Protein 3LW3 (pdb70)

Sequence (258 aa):
EEGLLVCTRLDQNLCAELISFGSGKATVCLTPKEFMLCEDDVVHAGFIVGAASFAALCALNKKNSLISSMKVNLLAPIEIKQEIYFNATITHTSSKKSTIRVEGEFMEIKVFEGDFEILVFGAMEMNMADAPLEEGLLVCTRLDQNLCAELISFGSGKATVCLTPKEFMLCEDDVVHAGFIVGAASFAALCALNKKNSLISSMKVNLLAPIEIKQEIYFNATITHTSSKKSTIRVEGEFMEIKVFEGDFEILVFRPFK

Structure (mmCIF, N/CA/C/O backbone):
data_3LW3
#
_entry.id   3LW3
#
_cell.length_a   70.559
_cell.length_b   70.341
_cell.length_c   53.860
_cell.angle_alpha   90.00
_cell.angle_beta   90.00
_cell.angle_gamma   90.00
#
_symmetry.space_group_name_H-M   'P 21 21 21'
#
loop_
_entity.id
_entity.type
_entity.pdbx_description
1 polymer 'HP0420 homologue'
2 water water
#
loop_
_atom_site.group_PDB
_atom_site.id
_atom_site.type_symbol
_atom_site.label_atom_id
_atom_site.label_alt_id
_atom_site.label_comp_id
_atom_site.label_asym_id
_atom_site.label_entity_id
_atom_site.label_seq_id
_atom_site.pdbx_PDB_ins_code
_atom_site.Cartn_x
_atom_site.Cartn_y
_atom_site.Cartn_z
_atom_site.occupancy
_atom_site.B_iso_or_equiv
_atom_site.auth_seq_id
_atom_site.auth_comp_id
_atom_site.auth_asym_id
_atom_site.auth_atom_id
_atom_site.pdbx_PDB_model_num
ATOM 1 N N . GLU A 1 13 ? -8.603 -6.563 -10.424 1.00 43.05 9 GLU A N 1
ATOM 2 C CA . GLU A 1 13 ? -8.810 -7.996 -10.622 1.00 41.90 9 GLU A CA 1
ATOM 3 C C . GLU A 1 13 ? -8.463 -8.507 -12.014 1.00 39.81 9 GLU A C 1
ATOM 4 O O . GLU A 1 13 ? -8.844 -9.624 -12.357 1.00 39.51 9 GLU A O 1
ATOM 10 N N . GLU A 1 14 ? -7.761 -7.721 -12.824 1.00 40.08 10 GLU A N 1
ATOM 11 C CA . GLU A 1 14 ? -7.145 -8.319 -13.996 1.00 40.91 10 GLU A CA 1
ATOM 12 C C . GLU A 1 14 ? -5.778 -8.878 -13.560 1.00 38.72 10 GLU A C 1
ATOM 13 O O . GLU A 1 14 ? -5.052 -8.247 -12.778 1.00 38.48 10 GLU A O 1
ATOM 19 N N . GLY A 1 15 ? -5.445 -10.070 -14.046 1.00 37.41 11 GLY A N 1
ATOM 20 C CA . GLY A 1 15 ? -4.246 -10.756 -13.617 1.00 34.52 11 GLY A CA 1
ATOM 21 C C . GLY A 1 15 ? -4.482 -11.509 -12.315 1.00 31.09 11 GLY A C 1
ATOM 22 O O . GLY A 1 15 ? -3.606 -12.234 -11.854 1.00 29.06 11 GLY A O 1
ATOM 23 N N . LEU A 1 16 ? -5.651 -11.337 -11.709 1.00 30.77 12 LEU A N 1
ATOM 24 C CA . LEU A 1 16 ? -5.959 -12.094 -10.488 1.00 28.29 12 LEU A CA 1
ATOM 25 C C . LEU A 1 16 ? -6.410 -13.514 -10.857 1.00 27.28 12 LEU A C 1
ATOM 26 O O . LEU A 1 16 ? -7.442 -13.689 -11.526 1.00 30.79 12 LEU A O 1
ATOM 31 N N . LEU A 1 17 ? -5.671 -14.533 -10.420 1.00 24.96 13 LEU A N 1
ATOM 32 C CA . LEU A 1 17 ? -5.899 -15.914 -10.845 1.00 25.86 13 LEU A CA 1
ATOM 33 C C . LEU A 1 17 ? -6.694 -16.790 -9.859 1.00 27.10 13 LEU A C 1
ATOM 34 O O . LEU A 1 17 ? -6.940 -17.972 -10.150 1.00 28.81 13 LEU A O 1
ATOM 39 N N . VAL A 1 18 ? -7.063 -16.222 -8.710 1.00 24.66 14 VAL A N 1
ATOM 40 C CA . VAL A 1 18 ? -7.637 -17.011 -7.614 1.00 25.14 14 VAL A CA 1
ATOM 41 C C . VAL A 1 18 ? -9.001 -16.536 -7.195 1.00 23.98 14 VAL A C 1
ATOM 42 O O . VAL A 1 18 ? -9.329 -15.351 -7.340 1.00 26.25 14 VAL A O 1
ATOM 46 N N . CYS A 1 19 ? -9.789 -17.476 -6.662 1.00 24.78 15 CYS A N 1
ATOM 47 C CA . CYS A 1 19 ? -11.143 -17.200 -6.180 1.00 24.24 15 CYS A CA 1
ATOM 48 C C . CYS A 1 19 ? -12.032 -16.451 -7.185 1.00 25.37 15 CYS A C 1
ATOM 49 O O . CYS A 1 19 ? -12.655 -15.446 -6.826 1.00 26.35 15 CYS A O 1
ATOM 52 N N . THR A 1 20 ? -12.142 -16.991 -8.393 1.00 25.96 16 THR A N 1
ATOM 53 C CA . THR A 1 20 ? -12.960 -16.376 -9.441 1.00 27.12 16 THR A CA 1
ATOM 54 C C . THR A 1 20 ? -14.430 -16.244 -9.029 1.00 28.69 16 THR A C 1
ATOM 55 O O . THR A 1 20 ? -15.146 -15.370 -9.548 1.00 31.87 16 THR A O 1
ATOM 59 N N . ARG A 1 21 ? -14.907 -17.112 -8.134 1.00 25.33 17 ARG A N 1
ATOM 60 C CA . ARG A 1 21 ? -16.333 -17.120 -7.791 1.00 26.20 17 ARG A CA 1
ATOM 61 C C . ARG A 1 21 ? -16.645 -16.370 -6.503 1.00 26.69 17 ARG A C 1
ATOM 62 O O . ARG A 1 21 ? -17.794 -16.317 -6.078 1.00 27.30 17 ARG A O 1
ATOM 70 N N . LEU A 1 22 ? -15.645 -15.750 -5.892 1.00 24.43 18 LEU A N 1
ATOM 71 C CA . LEU A 1 22 ? -15.847 -15.204 -4.547 1.00 24.58 18 LEU A CA 1
ATOM 72 C C . LEU A 1 22 ? -16.594 -13.864 -4.519 1.00 27.27 18 LEU A C 1
ATOM 73 O O . LEU A 1 22 ? -16.248 -12.951 -5.250 1.00 30.78 18 LEU A O 1
ATOM 78 N N . ASP A 1 23 ? -17.602 -13.743 -3.669 1.00 28.13 19 ASP A N 1
ATOM 79 C CA . ASP A 1 23 ? -18.315 -12.482 -3.528 1.00 29.12 19 ASP A CA 1
ATOM 80 C C . ASP A 1 23 ? -17.576 -11.548 -2.597 1.00 28.72 19 ASP A C 1
ATOM 81 O O . ASP A 1 23 ? -17.573 -11.763 -1.395 1.00 28.84 19 ASP A O 1
ATOM 86 N N . GLN A 1 24 ? -16.952 -10.509 -3.135 1.00 28.95 20 GLN A N 1
ATOM 87 C CA . GLN A 1 24 ? -16.158 -9.641 -2.275 1.00 30.43 20 GLN A CA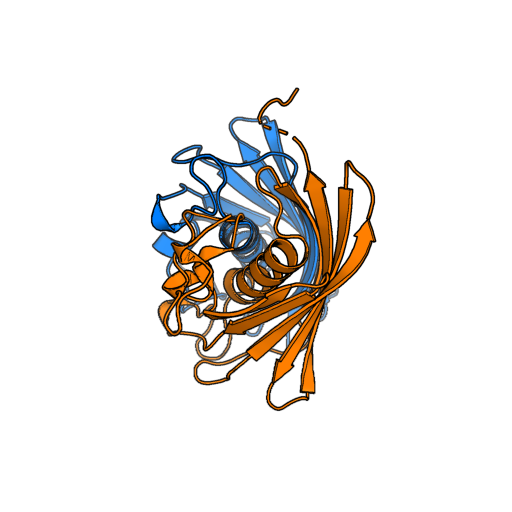 1
ATOM 88 C C . GLN A 1 24 ? -17.005 -8.912 -1.249 1.00 29.94 20 GLN A C 1
ATOM 89 O O . GLN A 1 24 ? -16.480 -8.580 -0.179 1.00 28.30 20 GLN A O 1
ATOM 95 N N . ASN A 1 25 ? -18.292 -8.650 -1.534 1.00 30.64 21 ASN A N 1
ATOM 96 C CA . ASN A 1 25 ? -19.100 -7.979 -0.498 1.00 30.65 21 ASN A CA 1
ATOM 97 C C . ASN A 1 25 ? -19.269 -8.845 0.737 1.00 30.23 21 ASN A C 1
ATOM 98 O O . ASN A 1 25 ? -19.426 -8.328 1.854 1.00 31.46 21 ASN A O 1
ATOM 103 N N . LEU A 1 26 ? -19.262 -10.159 0.540 1.00 29.29 22 LEU A N 1
ATOM 104 C CA . LEU A 1 26 ? -19.381 -11.065 1.675 1.00 29.28 22 LEU A CA 1
ATOM 105 C C . LEU A 1 26 ? -18.051 -11.359 2.351 1.00 27.60 22 LEU A C 1
ATOM 106 O O . LEU A 1 26 ? -18.032 -12.053 3.361 1.00 26.88 22 LEU A O 1
ATOM 111 N N . CYS A 1 27 ? -16.941 -10.821 1.823 1.00 27.00 23 CYS A N 1
ATOM 112 C CA . CYS A 1 27 ? -15.600 -11.198 2.293 1.00 25.10 23 CYS A CA 1
ATOM 113 C C . CYS A 1 27 ? -14.781 -9.950 2.585 1.00 24.79 23 CYS A C 1
ATOM 114 O O . CYS A 1 27 ? -14.695 -9.536 3.703 1.00 25.12 23 CYS A O 1
ATOM 117 N N . ALA A 1 28 ? -14.200 -9.333 1.568 1.00 24.65 24 ALA A N 1
ATOM 118 C CA . ALA A 1 28 ? -13.314 -8.190 1.774 1.00 25.61 24 ALA A CA 1
ATOM 119 C C . ALA A 1 28 ? -12.966 -7.630 0.413 1.00 25.27 24 ALA A C 1
ATOM 120 O O . ALA A 1 28 ? -12.935 -8.356 -0.598 1.00 25.71 24 ALA A O 1
ATOM 122 N N . GLU A 1 29 ? -12.702 -6.331 0.372 1.00 25.14 25 GLU A N 1
ATOM 123 C CA . GLU A 1 29 ? -12.333 -5.711 -0.898 1.00 25.11 25 GLU A CA 1
ATOM 124 C C . GLU A 1 29 ? -10.850 -5.903 -1.208 1.00 25.01 25 GLU A C 1
ATOM 125 O O . GLU A 1 29 ? -10.002 -5.569 -0.389 1.00 25.21 25 GLU A O 1
ATOM 131 N N . LEU A 1 30 ? -10.545 -6.483 -2.349 1.00 24.52 26 LEU A N 1
ATOM 132 C CA . LEU A 1 30 ? -9.147 -6.546 -2.800 1.00 24.10 26 LEU A CA 1
ATOM 133 C C . LEU A 1 30 ? -8.575 -5.160 -3.086 1.00 26.83 26 LEU A C 1
ATOM 134 O O . LEU A 1 30 ? -9.047 -4.463 -4.006 1.00 29.58 26 LEU A O 1
ATOM 139 N N . ILE A 1 31 ? -7.544 -4.766 -2.336 1.00 24.27 27 ILE A N 1
ATOM 140 C CA . ILE A 1 31 ? -6.952 -3.432 -2.447 1.00 25.86 27 ILE A CA 1
ATOM 141 C C . ILE A 1 31 ? -5.770 -3.419 -3.414 1.00 26.65 27 ILE A C 1
ATOM 142 O O . ILE A 1 31 ? -5.688 -2.547 -4.290 1.00 26.92 27 ILE A O 1
ATOM 147 N N . SER A 1 32 ? -4.867 -4.397 -3.262 1.00 24.82 28 SER A N 1
ATOM 148 C CA . SER A 1 32 ? -3.715 -4.563 -4.131 1.00 23.38 28 SER A CA 1
ATOM 149 C C . SER A 1 32 ? -3.178 -5.988 -4.045 1.00 24.23 28 SER A C 1
ATOM 150 O O . SER A 1 32 ? -3.440 -6.739 -3.072 1.00 22.14 28 SER A O 1
ATOM 153 N N . PHE A 1 33 ? -2.445 -6.364 -5.081 1.00 22.58 29 PHE A N 1
ATOM 154 C CA . PHE A 1 33 ? -1.741 -7.634 -5.071 1.00 22.96 29 PHE A CA 1
ATOM 155 C C . PHE A 1 33 ? -0.607 -7.644 -6.070 1.00 24.89 29 PHE A C 1
ATOM 156 O O . PHE A 1 33 ? -0.582 -6.854 -7.029 1.00 25.12 29 PHE A O 1
ATOM 164 N N . GLY A 1 34 ? 0.293 -8.593 -5.867 1.00 22.61 30 GLY A N 1
ATOM 165 C CA . GLY A 1 34 ? 1.422 -8.754 -6.743 1.00 24.63 30 GLY A CA 1
ATOM 166 C C . GLY A 1 34 ? 2.732 -8.856 -5.984 1.00 23.40 30 GLY A C 1
ATOM 167 O O . GLY A 1 34 ? 2.838 -8.392 -4.842 1.00 23.63 30 GLY A O 1
ATOM 168 N N . SER A 1 35 ? 3.740 -9.422 -6.663 1.00 22.23 31 SER A N 1
ATOM 169 C CA . SER A 1 35 ? 5.065 -9.557 -6.069 1.00 22.82 31 SER A CA 1
ATOM 170 C C . SER A 1 35 ? 5.032 -10.361 -4.748 1.00 21.14 31 SER A C 1
ATOM 171 O O . SER A 1 35 ? 5.771 -10.055 -3.812 1.00 22.47 31 SER A O 1
ATOM 174 N N . GLY A 1 36 ? 4.170 -11.372 -4.689 1.00 22.02 32 GLY A N 1
ATOM 175 C CA . GLY A 1 36 ? 4.055 -12.231 -3.513 1.00 20.39 32 GLY A CA 1
ATOM 176 C C . GLY A 1 36 ? 3.462 -11.549 -2.289 1.00 19.47 32 GLY A C 1
ATOM 177 O O . GLY A 1 36 ? 3.753 -11.935 -1.149 1.00 19.27 32 GLY A O 1
ATOM 178 N N . LYS A 1 37 ? 2.610 -10.546 -2.508 1.00 19.79 33 LYS A N 1
ATOM 179 C CA . LYS A 1 37 ? 1.947 -9.808 -1.419 1.00 19.91 33 LYS A CA 1
ATOM 180 C C . LYS A 1 37 ? 0.554 -9.395 -1.868 1.00 20.15 33 LYS A C 1
ATOM 181 O O . LYS A 1 37 ? 0.291 -9.278 -3.064 1.00 19.60 33 LYS A O 1
ATOM 187 N N . ALA A 1 38 ? -0.305 -9.123 -0.897 1.00 19.02 34 ALA A N 1
ATOM 188 C CA . ALA A 1 38 ? -1.645 -8.623 -1.188 1.00 19.14 34 ALA A CA 1
ATOM 189 C C . ALA A 1 38 ? -2.212 -7.943 0.042 1.00 21.41 34 ALA A C 1
ATOM 190 O O . ALA A 1 38 ? -1.840 -8.269 1.169 1.00 19.83 34 ALA A O 1
ATOM 192 N N . THR A 1 39 ? -3.085 -6.968 -0.186 1.00 21.49 35 THR A N 1
ATOM 193 C CA . THR A 1 39 ? -3.8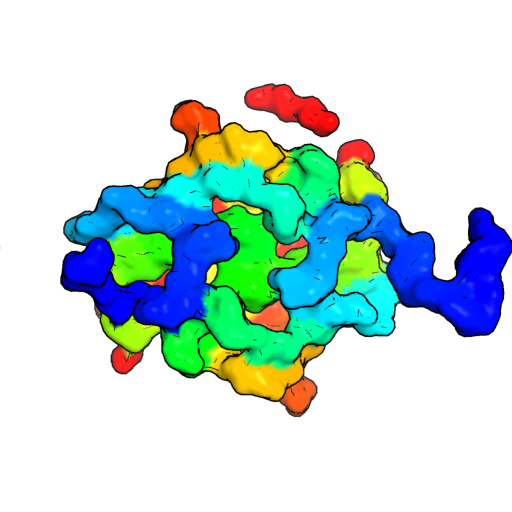41 -6.330 0.863 1.00 20.56 35 THR A CA 1
ATOM 194 C C . THR A 1 39 ? -5.330 -6.399 0.512 1.00 22.25 35 THR A C 1
ATOM 195 O O . THR A 1 39 ? -5.734 -6.177 -0.662 1.00 21.42 35 THR A O 1
ATOM 199 N N . VAL A 1 40 ? -6.137 -6.758 1.506 1.00 20.21 36 VAL A N 1
ATOM 200 C CA . VAL A 1 40 ? -7.595 -6.622 1.360 1.00 21.37 36 VAL A CA 1
ATOM 201 C C . VAL A 1 40 ? -8.143 -5.860 2.533 1.00 21.50 36 VAL A C 1
ATOM 202 O O . VAL A 1 40 ? -7.486 -5.750 3.572 1.00 20.96 36 VAL A O 1
ATOM 206 N N . CYS A 1 41 ? -9.360 -5.337 2.401 1.00 22.23 37 CYS A N 1
ATOM 207 C CA . CYS A 1 41 ? -9.949 -4.546 3.466 1.00 23.13 37 CYS A CA 1
ATOM 208 C C . CYS A 1 41 ? -11.353 -5.075 3.831 1.00 23.88 37 CYS A C 1
ATOM 209 O O . CYS A 1 41 ? -12.255 -5.146 2.990 1.00 24.33 37 CYS A O 1
ATOM 212 N N . LEU A 1 42 ? -11.498 -5.486 5.078 1.00 23.78 38 LEU A N 1
ATOM 213 C CA . LEU A 1 42 ? -12.754 -5.959 5.594 1.00 23.21 38 LEU A CA 1
ATOM 214 C C . LEU A 1 42 ? -13.534 -4.824 6.225 1.00 24.34 38 LEU A C 1
ATOM 215 O O . LEU A 1 42 ? -13.055 -4.197 7.169 1.00 25.00 38 LEU A O 1
ATOM 220 N N . THR A 1 43 ? -14.748 -4.601 5.709 1.00 25.78 39 THR A N 1
ATOM 221 C CA . THR A 1 43 ? -15.703 -3.650 6.274 1.00 27.56 39 THR A CA 1
ATOM 222 C C . THR A 1 43 ? -16.840 -4.450 6.901 1.00 26.23 39 THR A C 1
ATOM 223 O O . THR A 1 43 ? -17.724 -4.899 6.195 1.00 27.89 39 THR A O 1
ATOM 227 N N . PRO A 1 44 ? -16.766 -4.713 8.200 1.00 26.77 40 PRO A N 1
ATOM 228 C CA . PRO A 1 44 ? -17.745 -5.624 8.806 1.00 27.27 40 PRO A CA 1
ATOM 229 C C . PRO A 1 44 ? -19.171 -5.133 8.604 1.00 30.40 40 PRO A C 1
ATOM 230 O O . PRO A 1 44 ? -19.425 -3.939 8.828 1.00 29.88 40 PRO A O 1
ATOM 234 N N . LYS A 1 45 ? -20.056 -6.027 8.152 1.00 28.20 41 LYS A N 1
ATOM 235 C CA . LYS A 1 45 ? -21.495 -5.741 8.102 1.00 28.14 41 LYS A CA 1
ATOM 236 C C . LYS A 1 45 ? -22.258 -6.507 9.185 1.00 28.81 41 LYS A C 1
ATOM 237 O O . LYS A 1 45 ? -21.760 -7.475 9.769 1.00 24.87 41 LYS A O 1
ATOM 243 N N . GLU A 1 46 ? -23.494 -6.094 9.446 1.00 29.58 42 GLU A N 1
ATOM 244 C CA . GLU A 1 46 ? -24.270 -6.740 10.500 1.00 28.96 42 GLU A CA 1
ATOM 245 C C . GLU A 1 46 ? -24.469 -8.237 10.284 1.00 25.56 42 GLU A C 1
ATOM 246 O O . GLU A 1 46 ? -24.455 -8.996 11.261 1.00 25.01 42 GLU A O 1
ATOM 252 N N . PHE A 1 47 ? -24.632 -8.667 9.031 1.00 24.61 43 PHE A N 1
ATOM 253 C CA . PHE A 1 47 ? -24.779 -10.090 8.740 1.00 23.68 43 PHE A CA 1
ATOM 254 C C . PHE A 1 47 ? -23.560 -10.920 9.148 1.00 23.91 43 PHE A C 1
ATOM 255 O O . PHE A 1 47 ? -23.655 -12.150 9.235 1.00 22.25 43 PHE A O 1
ATOM 263 N N . MET A 1 48 ? -22.430 -10.257 9.407 1.00 22.11 44 MET A N 1
ATOM 264 C CA . MET A 1 48 ? -21.199 -10.972 9.770 1.00 22.53 44 MET A CA 1
ATOM 265 C C . MET A 1 48 ? -21.078 -11.197 11.259 1.00 21.99 44 MET A C 1
ATOM 266 O O . MET A 1 48 ? -20.125 -11.825 11.717 1.00 22.18 44 MET A O 1
ATOM 271 N N . LEU A 1 49 ? -22.005 -10.666 12.053 1.00 23.70 45 LEU A N 1
ATOM 272 C CA . LEU A 1 49 ? -21.840 -10.714 13.504 1.00 21.32 45 LEU A CA 1
ATOM 273 C C . LEU A 1 49 ? -22.180 -12.069 14.102 1.00 22.67 45 LEU A C 1
ATOM 274 O O . LEU A 1 49 ? -23.159 -12.726 13.690 1.00 24.94 45 LEU A O 1
ATOM 279 N N . CYS A 1 50 ? -21.366 -12.460 15.081 1.00 21.54 46 CYS A N 1
ATOM 280 C CA . CYS A 1 50 ? -21.656 -13.528 16.021 1.00 24.03 46 CYS A CA 1
ATOM 281 C C . CYS A 1 50 ? -22.441 -12.933 17.183 1.00 25.82 46 CYS A C 1
ATOM 282 O O . CYS A 1 50 ? -23.502 -13.445 17.553 1.00 24.73 46 CYS A O 1
ATOM 285 N N . GLU A 1 51 ? -21.905 -11.869 17.774 1.00 26.45 47 GLU A N 1
ATOM 286 C CA . GLU A 1 51 ? -22.631 -11.093 18.781 1.00 29.50 47 GLU A CA 1
ATOM 287 C C . GLU A 1 51 ? -22.547 -9.613 18.428 1.00 30.19 47 GLU A C 1
ATOM 288 O O . GLU A 1 51 ? -21.917 -9.226 17.444 1.00 29.71 47 GLU A O 1
ATOM 294 N N . ASP A 1 52 ? -23.224 -8.776 19.198 1.00 33.85 48 ASP A N 1
ATOM 295 C CA . ASP A 1 52 ? -23.415 -7.386 18.798 1.00 34.04 48 ASP A CA 1
ATOM 296 C C . ASP A 1 52 ? -22.082 -6.660 18.608 1.00 32.68 48 ASP A C 1
ATOM 297 O O . ASP A 1 52 ? -21.944 -5.794 17.755 1.00 33.73 48 ASP A O 1
ATOM 302 N N . ASP A 1 53 ? -21.083 -7.067 19.362 1.00 30.86 49 ASP A N 1
ATOM 303 C CA . ASP A 1 53 ? -19.805 -6.396 19.321 1.00 31.72 49 ASP A CA 1
ATOM 304 C C . ASP A 1 53 ? -18.667 -7.372 18.934 1.00 30.41 49 ASP A C 1
ATOM 305 O O . ASP A 1 53 ? -17.495 -7.122 19.239 1.00 28.21 49 ASP A O 1
ATOM 310 N N . VAL A 1 54 ? -19.013 -8.469 18.248 1.00 27.57 50 VAL A N 1
ATOM 311 C CA . VAL A 1 54 ? -18.034 -9.494 17.837 1.00 25.19 50 VAL A CA 1
ATOM 312 C C . VAL A 1 54 ? -18.371 -10.070 16.457 1.00 25.28 50 VAL A C 1
ATOM 313 O O . VAL A 1 54 ? -19.372 -10.788 16.282 1.00 23.84 50 VAL A O 1
ATOM 317 N N . VAL A 1 55 ? -17.543 -9.754 15.479 1.00 22.25 51 VAL A N 1
ATOM 318 C CA . VAL A 1 55 ? -17.682 -10.300 14.148 1.00 20.92 51 VAL A CA 1
ATOM 319 C C . VAL A 1 55 ? -17.318 -11.804 14.238 1.00 19.85 51 VAL A C 1
ATOM 320 O O . VAL A 1 55 ? -16.349 -12.187 14.915 1.00 20.13 51 VAL A O 1
ATOM 324 N N . HIS A 1 56 ? -18.083 -12.637 13.549 1.00 18.76 52 HIS A N 1
ATOM 325 C CA . HIS A 1 56 ? -17.847 -14.063 13.598 1.00 19.94 52 HIS A CA 1
ATOM 326 C C . HIS A 1 56 ? -16.483 -14.385 13.043 1.00 16.81 52 HIS A C 1
ATOM 327 O O . HIS A 1 56 ? -16.081 -13.832 12.006 1.00 18.36 52 HIS A O 1
ATOM 334 N N . ALA A 1 57 ? -15.789 -15.318 13.687 1.00 17.27 53 ALA A N 1
ATOM 335 C CA . ALA A 1 57 ? -14.456 -15.744 13.249 1.00 18.17 53 ALA A CA 1
ATOM 336 C C . ALA A 1 57 ? -14.378 -16.187 11.775 1.00 17.55 53 ALA A C 1
ATOM 337 O O . ALA A 1 57 ? -13.338 -16.004 11.111 1.00 19.14 53 ALA A O 1
ATOM 339 N N . GLY A 1 58 ? -15.452 -16.771 11.247 1.00 17.41 54 GLY A N 1
ATOM 340 C CA . GLY A 1 58 ? -15.466 -17.199 9.849 1.00 17.82 54 GLY A CA 1
ATOM 341 C C . GLY A 1 58 ? -15.207 -16.045 8.878 1.00 18.29 54 GLY A C 1
ATOM 342 O O . GLY A 1 58 ? -14.491 -16.220 7.878 1.00 18.59 54 GLY A O 1
ATOM 343 N N . PHE A 1 59 ? -15.742 -14.848 9.167 1.00 17.38 55 PHE A N 1
ATOM 344 C CA . PHE A 1 59 ? -15.521 -13.698 8.279 1.00 18.89 55 PHE A CA 1
ATOM 345 C C . PHE A 1 59 ? -14.118 -13.084 8.410 1.00 17.05 55 PHE A C 1
ATOM 346 O O . PHE A 1 59 ? -13.538 -12.596 7.440 1.00 20.90 55 PHE A O 1
ATOM 354 N N . ILE A 1 60 ? -13.561 -13.162 9.601 1.00 17.61 56 ILE A N 1
ATOM 355 C CA . ILE A 1 60 ? -12.199 -12.664 9.842 1.00 19.03 56 ILE A CA 1
ATOM 356 C C . ILE A 1 60 ? -11.198 -13.591 9.133 1.00 17.84 56 ILE A C 1
ATOM 357 O O . ILE A 1 60 ? -10.343 -13.156 8.360 1.00 18.03 56 ILE A O 1
ATOM 362 N N . VAL A 1 61 ? -11.298 -14.897 9.419 1.00 17.33 57 VAL A N 1
ATOM 363 C CA . VAL A 1 61 ? -10.518 -15.899 8.699 1.00 17.82 57 VAL A CA 1
ATOM 364 C C . VAL A 1 61 ? -10.760 -15.859 7.180 1.00 17.20 57 VAL A C 1
ATOM 365 O O . VAL A 1 61 ? -9.813 -16.012 6.426 1.00 17.54 57 VAL A O 1
ATOM 369 N N . GLY A 1 62 ? -12.008 -15.670 6.745 1.00 17.16 58 GLY A N 1
ATOM 370 C CA . GLY A 1 62 ? -12.354 -15.588 5.330 1.00 16.55 58 GLY A CA 1
ATOM 371 C C . GLY A 1 62 ? -11.583 -14.442 4.663 1.00 17.37 58 GLY A C 1
ATOM 372 O O . GLY A 1 62 ? -10.986 -14.630 3.601 1.00 16.45 58 GLY A O 1
ATOM 373 N N . ALA A 1 63 ? -11.552 -13.268 5.319 1.00 17.45 59 ALA A N 1
ATOM 374 C CA . ALA A 1 63 ? -10.856 -12.099 4.769 1.00 17.03 59 ALA A CA 1
ATOM 375 C C . ALA A 1 63 ? -9.372 -12.394 4.668 1.00 16.76 59 ALA A C 1
ATOM 376 O O . ALA A 1 63 ? -8.752 -12.160 3.614 1.00 17.37 59 ALA A O 1
ATOM 378 N N . ALA A 1 64 ? -8.776 -12.910 5.751 1.00 17.31 60 ALA A N 1
ATOM 379 C CA . ALA A 1 64 ? -7.339 -13.262 5.748 1.00 18.20 60 ALA A CA 1
ATOM 380 C C . ALA A 1 64 ? -6.992 -14.305 4.675 1.00 17.41 60 ALA A C 1
ATOM 381 O O . ALA A 1 64 ? -5.959 -14.241 3.987 1.00 17.04 60 ALA A O 1
ATOM 383 N N . SER A 1 65 ? -7.866 -15.298 4.544 1.00 17.10 61 SER A N 1
ATOM 384 C CA . SER A 1 65 ? -7.726 -16.368 3.565 1.00 17.58 61 SER A CA 1
ATOM 385 C C . SER A 1 65 ? -7.659 -15.816 2.149 1.00 17.15 61 SER A C 1
ATOM 386 O O . SER A 1 65 ? -6.812 -16.243 1.334 1.00 18.05 61 SER A O 1
ATOM 389 N N . PHE A 1 66 ? -8.576 -14.892 1.846 1.00 16.40 62 PHE A N 1
ATOM 390 C CA . PHE A 1 66 ? -8.603 -14.238 0.545 1.00 16.84 62 PHE A CA 1
ATOM 391 C C . PHE A 1 66 ? -7.291 -13.477 0.320 1.00 17.18 62 PHE A C 1
ATOM 392 O O . PHE A 1 66 ? -6.665 -13.637 -0.728 1.00 17.58 62 PHE A O 1
ATOM 400 N N . ALA A 1 67 ? -6.882 -12.675 1.302 1.00 18.24 63 ALA A N 1
ATOM 401 C CA . ALA A 1 67 ? -5.552 -12.011 1.245 1.00 19.29 63 ALA A CA 1
ATOM 402 C C . ALA A 1 67 ? -4.397 -12.993 0.931 1.00 18.02 63 ALA A C 1
ATOM 403 O O . ALA A 1 67 ? -3.560 -12.747 0.022 1.00 18.28 63 ALA A O 1
ATOM 405 N N . ALA A 1 68 ? -4.346 -14.124 1.647 1.00 16.45 64 ALA A N 1
ATOM 406 C CA . ALA A 1 68 ? -3.290 -15.103 1.488 1.00 18.02 64 ALA A CA 1
ATOM 407 C C . ALA A 1 68 ? -3.262 -15.655 0.068 1.00 18.51 64 ALA A C 1
ATOM 408 O O . ALA A 1 68 ? -2.225 -15.675 -0.547 1.00 17.73 64 ALA A O 1
ATOM 410 N N . LEU A 1 69 ? -4.425 -16.058 -0.458 1.00 17.19 65 LEU A N 1
ATOM 411 C CA . LEU A 1 69 ? -4.540 -16.587 -1.824 1.00 17.08 65 LEU A CA 1
ATOM 412 C C . LEU A 1 69 ? -4.110 -15.568 -2.879 1.00 17.37 65 LEU A C 1
ATOM 413 O O . LEU A 1 69 ? -3.440 -15.911 -3.832 1.00 18.63 65 LEU A O 1
ATOM 418 N N . CYS A 1 70 ? -4.444 -14.307 -2.669 1.00 18.48 66 CYS A N 1
ATOM 419 C CA . CYS A 1 70 ? -4.084 -13.261 -3.635 1.00 19.09 66 CYS A CA 1
ATOM 420 C C . CYS A 1 70 ? -2.568 -12.967 -3.582 1.00 19.62 66 CYS A C 1
ATOM 421 O O . CYS A 1 70 ? -1.949 -12.648 -4.602 1.00 20.04 66 CYS A O 1
ATOM 424 N N . ALA A 1 71 ? -1.969 -13.118 -2.402 1.00 17.96 67 ALA A N 1
ATOM 425 C CA . ALA A 1 71 ? -0.515 -12.956 -2.305 1.00 18.56 67 ALA A CA 1
ATOM 426 C C . ALA A 1 71 ? 0.221 -13.966 -3.199 1.00 19.34 67 ALA A C 1
ATOM 427 O O . ALA A 1 71 ? 1.111 -13.618 -3.974 1.00 19.82 67 ALA A O 1
ATOM 429 N N . LEU A 1 72 ? -0.155 -15.232 -3.117 1.00 19.22 68 LEU A N 1
ATOM 430 C CA . LEU A 1 72 ? 0.466 -16.291 -3.928 1.00 19.05 68 LEU A CA 1
ATOM 431 C C . LEU A 1 72 ? 0.043 -16.177 -5.392 1.00 21.48 68 LEU A C 1
ATOM 432 O O . LEU A 1 72 ? 0.880 -16.345 -6.319 1.00 22.16 68 LEU A O 1
ATOM 437 N N . ASN A 1 73 ? -1.252 -15.917 -5.581 1.00 19.94 69 ASN A N 1
ATOM 438 C CA . ASN A 1 73 ? -1.887 -15.725 -6.887 1.00 20.38 69 ASN A CA 1
ATOM 439 C C . ASN A 1 73 ? -1.589 -16.828 -7.895 1.00 22.04 69 ASN A C 1
ATOM 440 O O . ASN A 1 73 ? -1.026 -16.567 -8.946 1.00 23.82 69 ASN A O 1
ATOM 445 N N . LYS A 1 74 ? -1.978 -18.062 -7.596 1.00 21.54 70 LYS A N 1
ATOM 446 C CA . LYS A 1 74 ? -1.760 -19.171 -8.522 1.00 23.34 70 LYS A CA 1
ATOM 447 C C . LYS A 1 74 ? -3.086 -19.831 -8.791 1.00 26.06 70 LYS A C 1
ATOM 448 O O . LYS A 1 74 ? -3.919 -19.935 -7.881 1.00 25.48 70 LYS A O 1
ATOM 454 N N . LYS A 1 75 ? -3.282 -20.235 -10.040 1.00 25.90 71 LYS A N 1
ATOM 455 C CA . LYS A 1 75 ? -4.416 -21.028 -10.449 1.00 26.60 71 LYS A CA 1
ATOM 456 C C . LYS A 1 75 ? -4.294 -22.387 -9.784 1.00 26.01 71 LYS A C 1
ATOM 457 O O . LYS A 1 75 ? -3.182 -22.847 -9.494 1.00 25.29 71 LYS A O 1
ATOM 463 N N . ASN A 1 76 ? -5.430 -23.025 -9.540 1.00 24.85 72 ASN A N 1
ATOM 464 C CA . ASN A 1 76 ? -5.459 -24.328 -8.894 1.00 26.16 72 ASN A CA 1
ATOM 465 C C . ASN A 1 76 ? -4.801 -24.342 -7.509 1.00 26.76 72 ASN A C 1
ATOM 466 O O . ASN A 1 76 ? -4.113 -25.308 -7.177 1.00 27.44 72 ASN A O 1
ATOM 471 N N . SER A 1 77 ? -4.980 -23.286 -6.717 1.00 24.21 73 SER A N 1
ATOM 472 C CA . SER A 1 77 ? -4.404 -23.249 -5.341 1.00 22.67 73 SER A CA 1
ATOM 473 C C . SER A 1 77 ? -5.499 -23.523 -4.290 1.00 22.12 73 SER A C 1
ATOM 474 O O . SER A 1 77 ? -6.687 -23.229 -4.542 1.00 21.32 73 SER A O 1
ATOM 477 N N . LEU A 1 78 ? -5.100 -24.112 -3.156 1.00 20.30 74 LEU A N 1
ATOM 478 C CA . LEU A 1 78 ? -6.041 -24.411 -2.068 1.00 21.41 74 LEU A CA 1
ATOM 479 C C . LEU A 1 78 ? -5.369 -24.159 -0.727 1.00 20.88 74 LEU A C 1
ATOM 480 O O . LEU A 1 78 ? -4.205 -24.549 -0.529 1.00 19.63 74 LEU A O 1
ATOM 485 N N . ILE A 1 79 ? -6.097 -23.555 0.211 1.00 19.10 75 ILE A N 1
ATOM 486 C CA . ILE A 1 79 ? -5.585 -23.397 1.579 1.00 18.46 75 ILE A CA 1
ATOM 487 C C . ILE A 1 79 ? -5.728 -24.781 2.237 1.00 19.22 75 ILE A C 1
ATOM 488 O O . ILE A 1 79 ? -6.848 -25.346 2.342 1.00 19.83 75 ILE A O 1
ATOM 493 N N . SER A 1 80 ? -4.610 -25.349 2.646 1.00 17.24 76 SER A N 1
ATOM 494 C CA . SER A 1 80 ? -4.598 -26.692 3.237 1.00 19.67 76 SER A CA 1
ATOM 495 C C . SER A 1 80 ? -4.570 -26.660 4.777 1.00 18.97 76 SER A C 1
ATOM 496 O O . SER A 1 80 ? -5.005 -27.615 5.419 1.00 20.06 76 SER A O 1
ATOM 499 N N . SER A 1 81 ? -4.055 -25.571 5.357 1.00 19.22 77 SER A N 1
ATOM 500 C CA . SER A 1 81 ? -4.028 -25.434 6.835 1.00 18.17 77 SER A CA 1
ATOM 501 C C . SER A 1 81 ? -3.716 -24.002 7.220 1.00 18.91 77 SER A C 1
ATOM 502 O O . SER A 1 81 ? -3.253 -23.190 6.402 1.00 17.76 77 SER A O 1
ATOM 505 N N . MET A 1 82 ? -4.022 -23.688 8.459 1.00 17.23 78 MET A N 1
ATOM 506 C CA . MET A 1 82 ? -3.690 -22.379 9.008 1.00 16.98 78 MET A CA 1
ATOM 507 C C . MET A 1 82 ? -3.504 -22.455 10.505 1.00 18.62 78 MET A C 1
ATOM 508 O O . MET A 1 82 ? -4.115 -23.308 11.179 1.00 18.12 78 MET A O 1
ATOM 513 N N . LYS A 1 83 ? -2.676 -21.553 11.007 1.00 18.54 79 LYS A N 1
ATOM 514 C CA . LYS A 1 83 ? -2.510 -21.326 12.438 1.00 18.13 79 LYS A CA 1
ATOM 515 C C . LYS A 1 83 ? -2.728 -19.835 12.628 1.00 18.30 79 LYS A C 1
ATOM 516 O O . LYS A 1 83 ? -1.998 -19.008 12.037 1.00 19.56 79 LYS A O 1
ATOM 522 N N . VAL A 1 84 ? -3.754 -19.472 13.378 1.00 16.13 80 VAL A N 1
ATOM 523 C CA . VAL A 1 84 ? -4.085 -18.066 13.541 1.00 17.82 80 VAL A CA 1
ATOM 524 C C . VAL A 1 84 ? -4.428 -17.673 14.968 1.00 18.74 80 VAL A C 1
ATOM 525 O O . VAL A 1 84 ? -4.923 -18.484 15.754 1.00 19.39 80 VAL A O 1
ATOM 529 N N . ASN A 1 85 ? -4.100 -16.436 15.302 1.00 19.59 81 ASN A N 1
ATOM 530 C CA . ASN A 1 85 ? -4.465 -15.838 16.569 1.00 19.59 81 ASN A CA 1
ATOM 531 C C . ASN A 1 85 ? -5.371 -14.667 16.263 1.00 20.44 81 ASN A C 1
ATOM 532 O O . ASN A 1 85 ? -5.018 -13.778 15.471 1.00 20.36 81 ASN A O 1
ATOM 537 N N . LEU A 1 86 ? -6.539 -14.669 16.885 1.00 19.83 82 LEU A N 1
ATOM 538 C CA . LEU A 1 86 ? -7.488 -13.552 16.809 1.00 20.66 82 LEU A CA 1
ATOM 539 C C . LEU A 1 86 ? -7.160 -12.703 18.026 1.00 22.05 82 LEU A C 1
ATOM 540 O O . LEU A 1 86 ? -7.394 -13.124 19.181 1.00 21.93 82 LEU A O 1
ATOM 545 N N . LEU A 1 87 ? -6.585 -11.526 17.799 1.00 22.22 83 LEU A N 1
ATOM 546 C CA . LEU A 1 87 ? -5.991 -10.809 18.927 1.00 24.72 83 LEU A CA 1
ATOM 547 C C . LEU A 1 87 ? -6.939 -9.868 19.637 1.00 25.30 83 LEU A C 1
ATOM 548 O O . LEU A 1 87 ? -6.684 -9.458 20.777 1.00 25.22 83 LEU A O 1
ATOM 553 N N . ALA A 1 88 ? -8.039 -9.538 18.969 1.00 23.90 84 ALA A N 1
ATOM 554 C CA . ALA A 1 88 ? -9.027 -8.619 19.524 1.00 23.13 84 ALA A CA 1
ATOM 555 C C . ALA A 1 88 ? -10.325 -8.811 18.769 1.00 22.68 84 ALA A C 1
ATOM 556 O O . ALA A 1 88 ? -10.306 -9.144 17.592 1.00 23.51 84 ALA A O 1
ATOM 558 N N . PRO A 1 89 ? -11.462 -8.610 19.440 1.00 23.12 85 PRO A N 1
ATOM 559 C CA . PRO A 1 89 ? -12.749 -8.732 18.730 1.00 22.81 85 PRO A CA 1
ATOM 560 C C . PRO A 1 89 ? -12.855 -7.563 17.784 1.00 24.78 85 PRO A C 1
ATOM 561 O O . PRO A 1 89 ? -12.288 -6.485 18.028 1.00 24.51 85 PRO A O 1
ATOM 565 N N . ILE A 1 90 ? -13.590 -7.781 16.706 1.00 23.46 86 ILE A N 1
ATOM 566 C CA . ILE A 1 90 ? -13.755 -6.799 15.652 1.00 26.05 86 ILE A CA 1
ATOM 567 C C . ILE A 1 90 ? -15.242 -6.429 15.602 1.00 26.98 86 ILE A C 1
ATOM 568 O O . ILE A 1 90 ? -16.134 -7.297 15.755 1.00 23.82 86 ILE A O 1
ATOM 573 N N . GLU A 1 91 ? -15.517 -5.135 15.446 1.00 28.43 87 GLU A N 1
ATOM 574 C CA . GLU A 1 91 ? -16.889 -4.644 15.499 1.00 30.10 87 GLU A CA 1
ATOM 575 C C . GLU A 1 91 ? -17.273 -3.982 14.209 1.00 31.18 87 GLU A C 1
ATOM 576 O O . GLU A 1 91 ? -16.420 -3.724 13.342 1.00 31.15 87 GLU A O 1
ATOM 582 N N . ILE A 1 92 ? -18.560 -3.674 14.115 1.00 31.34 88 ILE A N 1
ATOM 583 C CA . ILE A 1 92 ? -19.125 -3.165 12.897 1.00 33.18 88 ILE A CA 1
ATOM 584 C C . ILE A 1 92 ? -18.414 -1.910 12.490 1.00 31.89 88 ILE A C 1
ATOM 585 O O . ILE A 1 92 ? -18.085 -1.071 13.316 1.00 30.99 88 ILE A O 1
ATOM 590 N N . LYS A 1 93 ? -18.217 -1.833 11.176 1.00 35.72 89 LYS A N 1
ATOM 591 C CA . LYS A 1 93 ? -17.434 -0.824 10.465 1.00 36.02 89 LYS A CA 1
ATOM 592 C C . LYS A 1 93 ? -16.150 -0.287 11.168 1.00 37.16 89 LYS A C 1
ATOM 593 O O . LYS A 1 93 ? -15.847 0.910 11.121 1.00 39.96 89 LYS A O 1
ATOM 599 N N . GLN A 1 94 ? -15.411 -1.166 11.838 1.00 34.59 90 GLN A N 1
ATOM 600 C CA . GLN A 1 94 ? -13.970 -0.965 11.965 1.00 32.42 90 GLN A CA 1
ATOM 601 C C . GLN A 1 94 ? -13.372 -1.492 10.639 1.00 32.09 90 GLN A C 1
ATOM 602 O O . GLN A 1 94 ? -13.562 -2.672 10.298 1.00 31.90 90 GLN A O 1
ATOM 608 N N . GLU A 1 95 ? -12.692 -0.647 9.868 1.00 28.99 91 GLU A N 1
ATOM 609 C CA . GLU A 1 95 ? -12.053 -1.122 8.653 1.00 30.30 91 GLU A CA 1
ATOM 610 C C . GLU A 1 95 ? -10.810 -1.916 9.031 1.00 28.65 91 GLU A C 1
ATOM 611 O O . GLU A 1 95 ? -9.944 -1.401 9.730 1.00 30.29 91 GLU A O 1
ATOM 617 N N . ILE A 1 96 ? -10.716 -3.170 8.604 1.00 25.16 92 ILE A N 1
ATOM 618 C CA . ILE A 1 96 ? -9.566 -3.988 8.947 1.00 23.98 92 ILE A CA 1
ATOM 619 C C . ILE A 1 96 ? -8.796 -4.281 7.671 1.00 24.22 92 ILE A C 1
ATOM 620 O O . ILE A 1 96 ? -9.338 -4.863 6.743 1.00 24.17 92 ILE A O 1
ATOM 625 N N . TYR A 1 97 ? -7.534 -3.873 7.612 1.00 22.63 93 TYR A N 1
ATOM 626 C CA . TYR A 1 97 ? -6.664 -4.213 6.499 1.00 22.97 93 TYR A CA 1
ATOM 627 C C . TYR A 1 97 ? -5.866 -5.484 6.796 1.00 23.16 93 TYR A C 1
ATOM 628 O O . TYR A 1 97 ? -5.189 -5.593 7.835 1.00 21.67 93 TYR A O 1
ATOM 637 N N . PHE A 1 98 ? -5.965 -6.456 5.891 1.00 21.09 94 PHE A N 1
ATOM 638 C CA . PHE A 1 98 ? -5.175 -7.673 6.003 1.00 21.19 94 PHE A CA 1
ATOM 639 C C . PHE A 1 98 ? -4.070 -7.635 4.959 1.00 21.15 94 PHE A C 1
ATOM 640 O O . PHE A 1 98 ? -4.345 -7.542 3.774 1.00 20.75 94 PHE A O 1
ATOM 648 N N . ASN A 1 99 ? -2.834 -7.683 5.41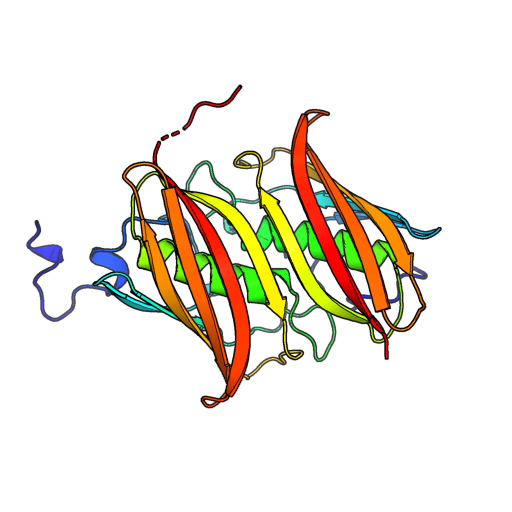8 1.00 19.90 95 ASN A N 1
ATOM 649 C CA . ASN A 1 99 ? -1.664 -7.687 4.554 1.00 21.05 95 ASN A CA 1
ATOM 650 C C . ASN A 1 99 ? -1.002 -9.049 4.533 1.00 20.12 95 ASN A C 1
ATOM 651 O O . ASN A 1 99 ? -0.581 -9.545 5.587 1.00 19.42 95 ASN A O 1
ATOM 656 N N . ALA A 1 100 ? -0.928 -9.658 3.357 1.00 18.29 96 ALA A N 1
ATOM 657 C CA . ALA A 1 100 ? -0.414 -11.000 3.212 1.00 17.57 96 ALA A CA 1
ATOM 658 C C . ALA A 1 100 ? 0.954 -10.932 2.484 1.00 19.08 96 ALA A C 1
ATOM 659 O O . ALA A 1 100 ? 1.141 -10.154 1.526 1.00 18.55 96 ALA A O 1
ATOM 661 N N . THR A 1 101 ? 1.878 -11.786 2.900 1.00 17.20 97 THR A N 1
ATOM 662 C CA . THR A 1 101 ? 3.199 -11.883 2.262 1.00 17.42 97 THR A CA 1
ATOM 663 C C . THR A 1 101 ? 3.659 -13.330 2.235 1.00 17.23 97 THR A C 1
ATOM 664 O O . THR A 1 101 ? 3.571 -14.011 3.261 1.00 17.14 97 THR A O 1
ATOM 668 N N . ILE A 1 102 ? 4.145 -13.821 1.097 1.00 15.23 98 ILE A N 1
ATOM 669 C CA . ILE A 1 102 ? 4.741 -15.156 1.058 1.00 16.70 98 ILE A CA 1
ATOM 670 C C . ILE A 1 102 ? 5.983 -15.137 1.936 1.00 18.25 98 ILE A C 1
ATOM 671 O O . ILE A 1 102 ? 6.838 -14.247 1.788 1.00 18.00 98 ILE A O 1
ATOM 676 N N . THR A 1 103 ? 6.082 -16.091 2.859 1.00 17.80 99 THR A N 1
ATOM 677 C CA . THR A 1 103 ? 7.305 -16.267 3.674 1.00 19.35 99 THR A CA 1
ATOM 678 C C . THR A 1 103 ? 8.114 -17.520 3.297 1.00 21.02 99 THR A C 1
ATOM 679 O O . THR A 1 103 ? 9.337 -17.552 3.483 1.00 19.50 99 THR A O 1
ATOM 683 N N . HIS A 1 104 ? 7.441 -18.559 2.803 1.00 20.96 100 HIS A N 1
ATOM 684 C CA . HIS A 1 104 ? 8.107 -19.755 2.272 1.00 23.12 100 HIS A CA 1
ATOM 685 C C . HIS A 1 104 ? 7.411 -20.207 0.973 1.00 24.20 100 HIS A C 1
ATOM 686 O O . HIS A 1 104 ? 6.203 -20.179 0.884 1.00 22.30 100 HIS A O 1
ATOM 693 N N . THR A 1 105 ? 8.160 -20.622 -0.055 1.00 26.19 101 THR A N 1
ATOM 694 C CA . THR A 1 105 ? 7.515 -21.224 -1.224 1.00 25.48 101 THR A CA 1
ATOM 695 C C . THR A 1 105 ? 8.439 -22.128 -1.955 1.00 28.65 101 THR A C 1
ATOM 696 O O . THR A 1 105 ? 9.647 -21.807 -2.107 1.00 28.56 101 THR A O 1
ATOM 700 N N . SER A 1 106 ? 7.887 -23.290 -2.309 1.00 27.23 102 SER A N 1
ATOM 701 C CA . SER A 1 106 ? 8.551 -24.282 -3.159 1.00 29.33 102 SER A CA 1
ATOM 702 C C . SER A 1 106 ? 7.657 -24.511 -4.387 1.00 29.24 102 SER A C 1
ATOM 703 O O . SER A 1 106 ? 7.761 -25.565 -5.051 1.00 29.87 102 SER A O 1
ATOM 706 N N . SER A 1 107 ? 6.772 -23.536 -4.659 1.00 28.92 103 SER A N 1
ATOM 707 C CA . SER A 1 107 ? 5.738 -23.610 -5.719 1.00 29.13 103 SER A CA 1
ATOM 708 C C . SER A 1 107 ? 4.559 -24.553 -5.350 1.00 28.73 103 SER A C 1
ATOM 709 O O . SER A 1 107 ? 3.426 -24.084 -5.151 1.00 29.34 103 SER A O 1
ATOM 712 N N . LYS A 1 108 ? 4.843 -25.854 -5.273 1.00 29.77 104 LYS A N 1
ATOM 713 C CA . LYS A 1 108 ? 3.885 -26.882 -4.824 1.00 31.07 104 LYS A CA 1
ATOM 714 C C . LYS A 1 108 ? 3.261 -26.571 -3.444 1.00 29.07 104 LYS A C 1
ATOM 715 O O . LYS A 1 108 ? 2.067 -26.817 -3.213 1.00 27.11 104 LYS A O 1
ATOM 721 N N . LYS A 1 109 ? 4.084 -26.062 -2.525 1.00 28.01 105 LYS A N 1
ATOM 722 C CA . LYS A 1 109 ? 3.629 -25.748 -1.171 1.00 26.75 105 LYS A CA 1
ATOM 723 C C . LYS A 1 109 ? 4.177 -24.374 -0.755 1.00 26.58 105 LYS A C 1
ATOM 724 O O . LYS A 1 109 ? 5.342 -24.053 -1.049 1.00 25.69 105 LYS A O 1
ATOM 730 N N . SER A 1 110 ? 3.348 -23.544 -0.126 1.00 22.27 106 SER A N 1
ATOM 731 C CA . SER A 1 110 ? 3.797 -22.228 0.284 1.00 22.56 106 SER A CA 1
ATOM 732 C C . SER A 1 110 ? 3.231 -21.860 1.624 1.00 21.74 106 SER A C 1
ATOM 733 O O . SER A 1 110 ? 2.148 -22.322 1.996 1.00 20.19 106 SER A O 1
ATOM 736 N N . THR A 1 111 ? 3.952 -21.015 2.339 1.00 18.74 107 THR A N 1
ATOM 737 C CA . THR A 1 111 ? 3.460 -20.428 3.568 1.00 20.60 107 THR A CA 1
ATOM 738 C C . THR A 1 111 ? 3.315 -18.934 3.385 1.00 20.63 107 THR A C 1
ATOM 739 O O . THR A 1 111 ? 4.268 -18.240 2.936 1.00 18.13 107 THR A O 1
ATOM 743 N N . ILE A 1 112 ? 2.120 -18.422 3.716 1.00 18.86 108 ILE A N 1
ATOM 744 C CA . ILE A 1 112 ? 1.837 -16.991 3.611 1.00 17.03 108 ILE A CA 1
ATOM 745 C C . ILE A 1 112 ? 1.518 -16.439 4.988 1.00 19.64 108 ILE A C 1
ATOM 746 O O . ILE A 1 112 ? 0.642 -16.989 5.683 1.00 18.49 108 ILE A O 1
ATOM 751 N N . ARG A 1 113 ? 2.176 -15.360 5.402 1.00 17.85 109 ARG A N 1
ATOM 752 C CA . ARG A 1 113 ? 1.892 -14.752 6.684 1.00 18.35 109 ARG A CA 1
ATOM 753 C C . ARG A 1 113 ? 0.918 -13.599 6.463 1.00 19.02 109 ARG A C 1
ATOM 754 O O . ARG A 1 113 ? 1.088 -12.803 5.545 1.00 19.21 109 ARG A O 1
ATOM 762 N N . VAL A 1 114 ? -0.133 -13.511 7.275 1.00 18.34 110 VAL A N 1
ATOM 763 C CA . VAL A 1 114 ? -1.133 -12.445 7.111 1.00 18.67 110 VAL A CA 1
ATOM 764 C C . VAL A 1 114 ? -1.290 -11.733 8.445 1.00 19.05 110 VAL A C 1
ATOM 765 O O . VAL A 1 114 ? -1.427 -12.395 9.473 1.00 19.33 110 VAL A O 1
ATOM 769 N N . GLU A 1 115 ? -1.285 -10.400 8.412 1.00 19.41 111 GLU A N 1
ATOM 770 C CA . GLU A 1 115 ? -1.507 -9.580 9.602 1.00 22.36 111 GLU A CA 1
ATOM 771 C C . GLU A 1 115 ? -2.632 -8.625 9.292 1.00 21.91 111 GLU A C 1
ATOM 772 O O . GLU A 1 115 ? -2.669 -8.009 8.210 1.00 22.10 111 GLU A O 1
ATOM 778 N N . GLY A 1 116 ? -3.544 -8.480 10.237 1.00 21.89 112 GLY A N 1
ATOM 779 C CA . GLY A 1 116 ? -4.685 -7.597 10.075 1.00 22.35 112 GLY A CA 1
ATOM 780 C C . GLY A 1 116 ? -4.603 -6.541 11.151 1.00 24.19 112 GLY A C 1
ATOM 781 O O . GLY A 1 116 ? -4.240 -6.826 12.291 1.00 24.03 112 GLY A O 1
ATOM 782 N N . GLU A 1 117 ? -4.924 -5.316 10.771 1.00 26.08 113 GLU A N 1
ATOM 783 C CA . GLU A 1 117 ? -4.745 -4.189 11.635 1.00 26.24 113 GLU A CA 1
ATOM 784 C C . GLU A 1 117 ? -5.977 -3.336 11.565 1.00 27.18 113 GLU A C 1
ATOM 785 O O . GLU A 1 117 ? -6.575 -3.186 10.500 1.00 25.35 113 GLU A O 1
ATOM 791 N N . PHE A 1 118 ? -6.354 -2.803 12.719 1.00 29.20 114 PHE A N 1
ATOM 792 C CA . PHE A 1 118 ? -7.352 -1.756 12.811 1.00 32.03 114 PHE A CA 1
ATOM 793 C C . PHE A 1 118 ? -6.628 -0.481 13.251 1.00 32.84 114 PHE A C 1
ATOM 794 O O . PHE A 1 118 ? -6.136 -0.393 14.374 1.00 32.84 114 PHE A O 1
ATOM 802 N N . MET A 1 119 ? -6.582 0.493 12.346 1.00 35.33 115 MET A N 1
ATOM 803 C CA . MET A 1 119 ? -5.705 1.645 12.471 1.00 37.23 115 MET A CA 1
ATOM 804 C C . MET A 1 119 ? -4.332 1.074 12.280 1.00 37.17 115 MET A C 1
ATOM 805 O O . MET A 1 119 ? -3.963 0.617 11.186 1.00 40.50 115 MET A O 1
ATOM 810 N N . GLU A 1 120 ? -3.553 1.056 13.343 1.00 37.22 116 GLU A N 1
ATOM 811 C CA . GLU A 1 120 ? -2.250 0.459 13.191 1.00 38.57 116 GLU A CA 1
ATOM 812 C C . GLU A 1 120 ? -2.072 -0.439 14.383 1.00 37.85 116 GLU A C 1
ATOM 813 O O . GLU A 1 120 ? -0.952 -0.717 14.820 1.00 41.18 116 GLU A O 1
ATOM 819 N N . ILE A 1 121 ? -3.206 -0.869 14.921 1.00 35.50 117 ILE A N 1
ATOM 820 C CA . ILE A 1 121 ? -3.240 -1.809 16.024 1.00 35.51 117 ILE A CA 1
ATOM 821 C C . ILE A 1 121 ? -3.485 -3.205 15.468 1.00 32.81 117 ILE A C 1
ATOM 822 O O . ILE A 1 121 ? -4.432 -3.404 14.689 1.00 31.58 117 ILE A O 1
ATOM 827 N N . LYS A 1 122 ? -2.634 -4.165 15.844 1.00 31.61 118 LYS A N 1
ATOM 828 C CA . LYS A 1 122 ? -2.695 -5.497 15.234 1.00 30.12 118 LYS A CA 1
ATOM 829 C C . LYS A 1 122 ? -3.788 -6.367 15.872 1.00 27.79 118 LYS A C 1
ATOM 830 O O . LYS A 1 122 ? -3.694 -6.718 17.041 1.00 28.86 118 LYS A O 1
ATOM 836 N N . VAL A 1 123 ? -4.813 -6.700 15.093 1.00 24.76 119 VAL A N 1
ATOM 837 C CA . VAL A 1 123 ? -6.002 -7.438 15.572 1.00 24.85 119 VAL A CA 1
ATOM 838 C C . VAL A 1 123 ? -6.035 -8.906 15.106 1.00 23.52 119 VAL A C 1
ATOM 839 O O . VAL A 1 123 ? -6.842 -9.707 15.559 1.00 23.83 119 VAL A O 1
ATOM 843 N N . PHE A 1 124 ? -5.164 -9.246 14.173 1.00 21.60 120 PHE A N 1
ATOM 844 C CA . PHE A 1 124 ? -5.133 -10.585 13.641 1.00 20.59 120 PHE A CA 1
ATOM 845 C C . PHE A 1 124 ? -3.724 -10.916 13.182 1.00 20.71 120 PHE A C 1
ATOM 846 O O . PHE A 1 124 ? -2.998 -10.048 12.676 1.00 20.46 120 PHE A O 1
ATOM 854 N N . GLU A 1 125 ? -3.333 -12.170 13.367 1.00 19.19 121 GLU A N 1
ATOM 855 C CA . GLU A 1 125 ? -2.108 -12.646 12.721 1.00 21.25 121 GLU A CA 1
ATOM 856 C C . GLU A 1 125 ? -2.246 -14.163 12.461 1.00 21.39 121 GLU A C 1
ATOM 857 O O . GLU A 1 125 ? -2.865 -14.905 13.251 1.00 19.58 121 GLU A O 1
ATOM 863 N N . GLY A 1 126 ? -1.755 -14.636 11.324 1.00 19.49 122 GLY A N 1
ATOM 864 C CA . GLY A 1 126 ? -1.743 -16.068 11.101 1.00 18.95 122 GLY A CA 1
ATOM 865 C C . GLY A 1 126 ? -0.833 -16.497 9.969 1.00 18.43 122 GLY A C 1
ATOM 866 O O . GLY A 1 126 ? -0.442 -15.677 9.123 1.00 19.06 122 GLY A O 1
ATOM 867 N N . ASP A 1 127 ? -0.529 -17.780 9.949 1.00 16.98 123 ASP A N 1
ATOM 868 C CA . ASP A 1 127 ? 0.190 -18.423 8.858 1.00 17.61 123 ASP A CA 1
ATOM 869 C C . ASP A 1 127 ? -0.735 -19.377 8.122 1.00 19.91 123 ASP A C 1
ATOM 870 O O . ASP A 1 127 ? -1.406 -20.173 8.740 1.00 19.13 123 ASP A O 1
ATOM 875 N N . PHE A 1 128 ? -0.744 -19.270 6.801 1.00 18.52 124 PHE A N 1
ATOM 876 C CA . PHE A 1 128 ? -1.575 -20.048 5.889 1.00 17.29 124 PHE A CA 1
ATOM 877 C C . PHE A 1 128 ? -0.722 -20.907 5.000 1.00 20.32 124 PHE A C 1
ATOM 878 O O . PHE A 1 128 ? 0.197 -20.397 4.340 1.00 20.04 124 PHE A O 1
ATOM 886 N N . GLU A 1 129 ? -1.000 -22.204 4.976 1.00 18.06 125 GLU A N 1
ATOM 887 C CA . GLU A 1 129 ? -0.302 -23.134 4.080 1.00 19.02 125 GLU A CA 1
ATOM 888 C C . GLU A 1 129 ? -1.185 -23.312 2.853 1.00 20.22 125 GLU A C 1
ATOM 889 O O . GLU A 1 129 ? -2.393 -23.599 2.975 1.00 18.86 125 GLU A O 1
ATOM 895 N N . ILE A 1 130 ? -0.599 -23.147 1.670 1.00 18.76 126 ILE A N 1
ATOM 896 C CA . ILE A 1 130 ? -1.332 -23.222 0.418 1.00 19.36 126 ILE A CA 1
ATOM 897 C C . ILE A 1 130 ? -0.678 -24.258 -0.513 1.00 21.63 126 ILE A C 1
ATOM 898 O O . ILE A 1 130 ? 0.524 -24.231 -0.720 1.00 21.97 126 ILE A O 1
ATOM 903 N N . LEU A 1 131 ? -1.461 -25.193 -1.025 1.00 20.75 127 LEU A N 1
ATOM 904 C CA . LEU A 1 131 ? -0.997 -26.172 -1.993 1.00 23.25 127 LEU A CA 1
ATOM 905 C C . LEU A 1 131 ? -1.403 -25.755 -3.407 1.00 24.85 127 LEU A C 1
ATOM 906 O O . LEU A 1 131 ? -2.473 -25.232 -3.609 1.00 22.48 127 LEU A O 1
ATOM 911 N N . VAL A 1 132 ? -0.529 -25.972 -4.392 1.00 24.72 128 VAL A N 1
ATOM 912 C CA . VAL A 1 132 ? -0.872 -25.657 -5.770 1.00 27.74 128 VAL A CA 1
ATOM 913 C C . VAL A 1 132 ? -0.735 -26.951 -6.534 1.00 29.98 128 VAL A C 1
ATOM 914 O O . VAL A 1 132 ? 0.196 -27.725 -6.303 1.00 29.99 128 VAL A O 1
ATOM 918 N N . PHE A 1 133 ? -1.645 -27.195 -7.458 1.00 31.51 129 PHE A N 1
ATOM 919 C CA . PHE A 1 133 ? -1.527 -28.419 -8.217 1.00 33.95 129 PHE A CA 1
ATOM 920 C C . PHE A 1 133 ? -1.361 -28.122 -9.694 1.00 38.51 129 PHE A C 1
ATOM 921 O O . PHE A 1 133 ? -2.332 -28.351 -10.439 1.00 39.97 129 PHE A O 1
ATOM 929 N N . GLY B 1 1 ? -33.836 -22.455 34.741 1.00 34.22 -3 GLY B N 1
ATOM 930 C CA . GLY B 1 1 ? -35.026 -22.069 33.967 1.00 32.40 -3 GLY B CA 1
ATOM 931 C C . GLY B 1 1 ? -35.320 -23.255 33.072 1.00 37.49 -3 GLY B C 1
ATOM 932 O O . GLY B 1 1 ? -34.666 -24.293 33.204 1.00 41.50 -3 GLY B O 1
ATOM 933 N N . ALA B 1 2 ? -36.295 -23.158 32.178 1.00 36.36 -2 ALA B N 1
ATOM 934 C CA . ALA B 1 2 ? -37.245 -22.070 32.100 1.00 35.79 -2 ALA B CA 1
ATOM 935 C C . ALA B 1 2 ? -38.400 -22.772 31.380 1.00 35.35 -2 ALA B C 1
ATOM 936 O O . ALA B 1 2 ? -38.155 -23.726 30.622 1.00 35.81 -2 ALA B O 1
ATOM 938 N N . MET B 1 3 ? -39.646 -22.356 31.624 1.00 31.79 -1 MET B N 1
ATOM 939 C CA . MET B 1 3 ? -40.788 -23.039 31.011 1.00 32.38 -1 MET B CA 1
ATOM 940 C C . MET B 1 3 ? -40.646 -23.173 29.480 1.00 35.26 -1 MET B C 1
ATOM 941 O O . MET B 1 3 ? -41.053 -24.188 28.880 1.00 34.71 -1 MET B O 1
ATOM 946 N N . GLU B 1 4 ? -40.094 -22.129 28.864 1.00 36.16 0 GLU B N 1
ATOM 947 C CA . GLU B 1 4 ? -39.882 -22.106 27.417 1.00 38.78 0 GLU B CA 1
ATOM 948 C C . GLU B 1 4 ? -38.953 -23.266 26.956 1.00 40.10 0 GLU B C 1
ATOM 949 O O . GLU B 1 4 ? -39.097 -23.763 25.827 1.00 41.82 0 GLU B O 1
ATOM 955 N N . MET B 1 5 ? -38.035 -23.702 27.834 1.00 38.91 1 MET B N 1
ATOM 956 C CA . MET B 1 5 ? -37.101 -24.829 27.563 1.00 40.07 1 MET B CA 1
ATOM 957 C C . MET B 1 5 ? -37.763 -26.191 27.663 1.00 40.38 1 MET B C 1
ATOM 958 O O . MET B 1 5 ? -37.459 -27.122 26.897 1.00 41.70 1 MET B O 1
ATOM 963 N N . ASN B 1 6 ? -38.655 -26.322 28.634 1.00 38.76 2 ASN B N 1
ATOM 964 C CA . ASN B 1 6 ? -39.558 -27.444 28.621 1.00 39.63 2 ASN B CA 1
ATOM 965 C C . ASN B 1 6 ? -40.481 -27.081 27.451 1.00 41.63 2 ASN B C 1
ATOM 966 O O . ASN B 1 6 ? -40.302 -26.016 26.867 1.00 42.74 2 ASN B O 1
ATOM 971 N N . MET B 1 7 ? -41.404 -27.936 27.044 1.00 42.58 3 MET B N 1
ATOM 972 C CA . MET B 1 7 ? -42.207 -27.644 25.828 1.00 43.65 3 MET B CA 1
ATOM 973 C C . MET B 1 7 ? -41.758 -28.563 24.725 1.00 43.97 3 MET B C 1
ATOM 974 O O . MET B 1 7 ? -40.586 -28.512 24.288 1.00 43.40 3 MET B O 1
ATOM 979 N N . ALA B 1 8 ? -42.697 -29.404 24.298 1.00 44.52 4 ALA B N 1
ATOM 980 C CA . ALA B 1 8 ? -42.508 -30.328 23.186 1.00 44.32 4 ALA B CA 1
ATOM 981 C C . ALA B 1 8 ? -41.729 -29.662 22.073 1.00 44.47 4 ALA B C 1
ATOM 982 O O . ALA B 1 8 ? -40.797 -30.252 21.509 1.00 43.28 4 ALA B O 1
ATOM 984 N N . ASP B 1 9 ? -42.113 -28.427 21.761 1.00 43.88 5 ASP B N 1
ATOM 985 C CA . ASP B 1 9 ? -41.695 -27.811 20.505 1.00 44.73 5 ASP B CA 1
ATOM 986 C C . ASP B 1 9 ? -40.635 -26.695 20.637 1.00 43.20 5 ASP B C 1
ATOM 987 O O . ASP B 1 9 ? -40.433 -25.908 19.693 1.00 41.37 5 ASP B O 1
ATOM 992 N N . ALA B 1 10 ? -39.973 -26.636 21.801 1.00 43.02 6 ALA B N 1
ATOM 993 C CA . ALA B 1 10 ? -38.926 -25.640 22.084 1.00 40.64 6 ALA B CA 1
ATOM 994 C C . ALA B 1 10 ? -37.884 -25.659 20.972 1.00 38.60 6 ALA B C 1
ATOM 995 O O . ALA B 1 10 ? -37.387 -26.747 20.624 1.00 38.24 6 ALA B O 1
ATOM 997 N N . PRO B 1 11 ? -37.551 -24.468 20.410 1.00 37.12 7 PRO B N 1
ATOM 998 C CA . PRO B 1 11 ? -36.501 -24.445 19.375 1.00 35.06 7 PRO B CA 1
ATOM 999 C C . PRO B 1 11 ? -35.198 -24.956 19.986 1.00 34.18 7 PRO B C 1
ATOM 1000 O O . PRO B 1 11 ? -34.932 -24.653 21.159 1.00 32.27 7 PRO B O 1
ATOM 1004 N N . LEU B 1 12 ? -34.422 -25.716 19.213 1.00 32.07 8 LEU B N 1
ATOM 1005 C CA . LEU B 1 12 ? -33.098 -26.167 19.649 1.00 31.51 8 LEU B CA 1
ATOM 1006 C C . LEU B 1 12 ? -32.253 -24.983 20.157 1.00 30.62 8 LEU B C 1
ATOM 1007 O O . LEU B 1 12 ? -31.508 -25.092 21.128 1.00 30.55 8 LEU B O 1
ATOM 1012 N N . GLU B 1 13 ? -32.392 -23.818 19.536 1.00 29.87 9 GLU B N 1
ATOM 1013 C CA . GLU B 1 13 ? -31.597 -22.670 19.951 1.00 30.02 9 GLU B CA 1
ATOM 1014 C C . GLU B 1 13 ? -32.008 -22.086 21.296 1.00 31.45 9 GLU B C 1
ATOM 1015 O O . GLU B 1 13 ? -31.281 -21.301 21.871 1.00 30.72 9 GLU B O 1
ATOM 1021 N N . GLU B 1 14 ? -33.173 -22.459 21.805 1.00 30.91 10 GLU B N 1
ATOM 1022 C CA . GLU B 1 14 ? -33.627 -21.879 23.055 1.00 34.00 10 GLU B CA 1
ATOM 1023 C C . GLU B 1 14 ? -32.521 -21.840 24.134 1.00 33.09 10 GLU B C 1
ATOM 1024 O O . GLU B 1 14 ? -32.340 -20.800 24.768 1.00 33.36 10 GLU B O 1
ATOM 1030 N N . GLY B 1 15 ? -31.777 -22.934 24.347 1.00 30.71 11 GLY B N 1
ATOM 1031 C CA . GLY B 1 15 ? -30.757 -22.932 25.400 1.00 28.96 11 GLY B CA 1
ATOM 1032 C C . GLY B 1 15 ? -29.354 -22.504 24.934 1.00 27.54 11 GLY B C 1
ATOM 1033 O O . GLY B 1 15 ? -28.340 -22.614 25.662 1.00 24.78 11 GLY B O 1
ATOM 1034 N N . LEU B 1 16 ? -29.287 -21.996 23.710 1.00 26.03 12 LEU B N 1
ATOM 1035 C CA . LEU B 1 16 ? -27.981 -21.634 23.141 1.00 25.48 12 LEU B CA 1
ATOM 1036 C C . LEU B 1 16 ? -27.646 -20.201 23.567 1.00 26.39 12 LEU B C 1
ATOM 1037 O O . LEU B 1 16 ? -28.393 -19.253 23.258 1.00 27.17 12 LEU B O 1
ATOM 1042 N N . LEU B 1 17 ? -26.551 -20.054 24.305 1.00 23.97 13 LEU B N 1
ATOM 1043 C CA . LEU B 1 17 ? -26.130 -18.782 24.885 1.00 23.51 13 LEU B CA 1
ATOM 1044 C C . LEU B 1 17 ? -25.146 -18.000 24.037 1.00 25.85 13 LEU B C 1
ATOM 1045 O O . LEU B 1 17 ? -24.962 -16.798 24.255 1.00 27.79 13 LEU B O 1
ATOM 1050 N N . VAL B 1 18 ? -24.486 -18.666 23.089 1.00 22.15 14 VAL B N 1
ATOM 1051 C CA . VAL B 1 18 ? -23.402 -18.051 22.336 1.00 23.95 14 VAL B CA 1
ATOM 1052 C C . VAL B 1 18 ? -23.857 -17.613 20.933 1.00 23.01 14 VAL B C 1
ATOM 1053 O O . VAL B 1 18 ? -24.792 -18.157 20.368 1.00 24.22 14 VAL B O 1
ATOM 1057 N N . CYS B 1 19 ? -23.172 -16.621 20.374 1.00 24.31 15 CYS B N 1
ATOM 1058 C CA . CYS B 1 19 ? -23.463 -16.115 19.035 1.00 25.66 15 CYS B CA 1
ATOM 1059 C C . CYS B 1 19 ? -24.941 -15.821 18.791 1.00 23.74 15 CYS B C 1
ATOM 1060 O O . CYS B 1 19 ? -25.538 -16.256 17.816 1.00 22.92 15 CYS B O 1
ATOM 1063 N N . THR B 1 20 ? -25.513 -15.025 19.677 1.00 24.10 16 THR B N 1
ATOM 1064 C CA . THR B 1 20 ? -26.915 -14.714 19.521 1.00 25.85 16 THR B CA 1
ATOM 1065 C C . THR B 1 20 ? -27.267 -13.983 18.217 1.00 25.77 16 THR B C 1
ATOM 1066 O O . THR B 1 20 ? -28.419 -14.048 17.794 1.00 27.69 16 THR B O 1
ATOM 1070 N N . ARG B 1 21 ? -26.316 -13.306 17.583 1.00 24.83 17 ARG B N 1
ATOM 1071 C CA . ARG B 1 21 ? -26.638 -12.552 16.377 1.00 25.66 17 ARG B CA 1
ATOM 1072 C C . ARG B 1 21 ? -26.339 -13.349 15.095 1.00 24.68 17 ARG B C 1
ATOM 1073 O O . ARG B 1 21 ? -26.645 -12.881 14.014 1.00 24.25 17 ARG B O 1
ATOM 1081 N N . LEU B 1 22 ? -25.783 -14.549 15.209 1.00 22.23 18 LEU B N 1
ATOM 1082 C CA . LEU B 1 22 ? -25.366 -15.307 14.028 1.00 23.25 18 LEU B CA 1
ATOM 1083 C C . LEU B 1 22 ? -26.525 -15.847 13.177 1.00 22.43 18 LEU B C 1
ATOM 1084 O O . LEU B 1 22 ? -27.424 -16.570 13.663 1.00 22.55 18 LEU B O 1
ATOM 1089 N N . ASP B 1 23 ? -26.512 -15.483 11.902 1.00 21.60 19 ASP B N 1
ATOM 1090 C CA . ASP B 1 23 ? -27.489 -16.033 10.941 1.00 22.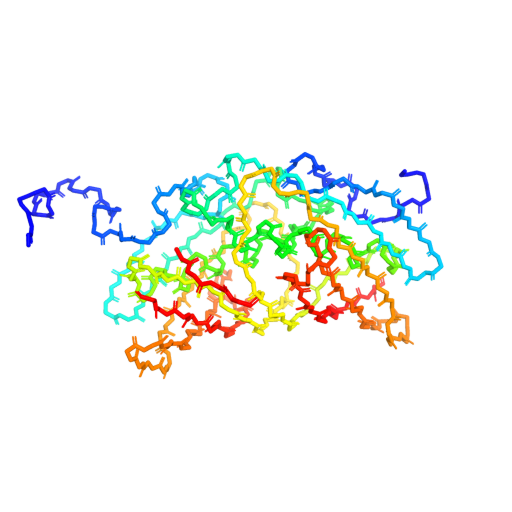40 19 ASP B CA 1
ATOM 1091 C C . ASP B 1 23 ? -26.995 -17.389 10.460 1.00 20.31 19 ASP B C 1
ATOM 1092 O O . ASP B 1 23 ? -26.024 -17.470 9.688 1.00 20.11 19 ASP B O 1
ATOM 1097 N N . GLN B 1 24 ? -27.648 -18.455 10.934 1.00 17.97 20 GLN B N 1
ATOM 1098 C CA . GLN B 1 24 ? -27.245 -19.793 10.540 1.00 19.99 20 GLN B CA 1
ATOM 1099 C C . GLN B 1 24 ? -27.192 -20.019 9.028 1.00 20.15 20 GLN B C 1
ATOM 1100 O O . GLN B 1 24 ? -26.416 -20.881 8.558 1.00 18.95 20 GLN B O 1
ATOM 1106 N N . ASN B 1 25 ? -28.014 -19.263 8.275 1.00 18.42 21 ASN B N 1
ATOM 1107 C CA . ASN B 1 25 ? -28.016 -19.335 6.812 1.00 20.08 21 ASN B CA 1
ATOM 1108 C C . ASN B 1 25 ? -26.654 -18.966 6.207 1.00 19.66 21 ASN B C 1
ATOM 1109 O O . ASN B 1 25 ? -26.354 -19.391 5.092 1.00 22.69 21 ASN B O 1
ATOM 1114 N N . LEU B 1 26 ? -25.831 -18.205 6.947 1.00 19.10 22 LEU B N 1
ATOM 1115 C CA . LEU B 1 26 ? -24.519 -17.773 6.454 1.00 18.70 22 LEU B CA 1
ATOM 1116 C C . LEU B 1 26 ? -23.405 -18.636 7.058 1.00 19.69 22 LEU B C 1
ATOM 1117 O O . LEU B 1 26 ? -22.205 -18.446 6.743 1.00 19.83 22 LEU B O 1
ATOM 1122 N N . CYS B 1 27 ? -23.766 -19.607 7.903 1.00 18.18 23 CYS B N 1
ATOM 1123 C CA . CYS B 1 27 ? -22.708 -20.356 8.622 1.00 18.26 23 CYS B CA 1
ATOM 1124 C C . CYS B 1 27 ? -22.879 -21.872 8.507 1.00 20.42 23 CYS B C 1
ATOM 1125 O O . CYS B 1 27 ? -22.187 -22.542 7.724 1.00 19.67 23 CYS B O 1
ATOM 1128 N N . ALA B 1 28 ? -23.832 -22.398 9.269 1.00 17.96 24 ALA B N 1
ATOM 1129 C CA . ALA B 1 28 ? -24.118 -23.827 9.368 1.00 18.59 24 ALA B CA 1
ATOM 1130 C C . ALA B 1 28 ? -25.382 -23.962 10.216 1.00 16.84 24 ALA B C 1
ATOM 1131 O O . ALA B 1 28 ? -25.708 -23.106 11.035 1.00 18.75 24 ALA B O 1
ATOM 1133 N N . GLU B 1 29 ? -26.093 -25.049 9.999 1.00 16.93 25 GLU B N 1
ATOM 1134 C CA . GLU B 1 29 ? -27.287 -25.370 10.798 1.00 18.70 25 GLU B CA 1
ATOM 1135 C C . GLU B 1 29 ? -26.892 -26.090 12.098 1.00 19.21 25 GLU B C 1
ATOM 1136 O O . GLU B 1 29 ? -26.139 -27.088 12.060 1.00 17.55 25 GLU B O 1
ATOM 1142 N N . LEU B 1 30 ? -27.414 -25.612 13.224 1.00 19.06 26 LEU B N 1
ATOM 1143 C CA . LEU B 1 30 ? -27.132 -26.254 14.490 1.00 17.78 26 LEU B CA 1
ATOM 1144 C C . LEU B 1 30 ? -27.956 -27.519 14.556 1.00 20.50 26 LEU B C 1
ATOM 1145 O O . LEU B 1 30 ? -29.169 -27.463 14.357 1.00 21.16 26 LEU B O 1
ATOM 1150 N N . ILE B 1 31 ? -27.306 -28.623 14.890 1.00 17.85 27 ILE B N 1
ATOM 1151 C CA . ILE B 1 31 ? -27.919 -29.945 14.989 1.00 17.90 27 ILE B CA 1
ATOM 1152 C C . ILE B 1 31 ? -28.101 -30.387 16.449 1.00 20.05 27 ILE B C 1
ATOM 1153 O O . ILE B 1 31 ? -29.188 -30.873 16.830 1.00 19.54 27 ILE B O 1
ATOM 1158 N N . SER B 1 32 ? -27.079 -30.213 17.285 1.00 17.13 28 SER B N 1
ATOM 1159 C CA . SER B 1 32 ? -27.216 -30.554 18.694 1.00 18.62 28 SER B CA 1
ATOM 1160 C C . SER B 1 32 ? -26.094 -29.872 19.472 1.00 17.69 28 SER B C 1
ATOM 1161 O O . SER B 1 32 ? -25.084 -29.425 18.887 1.00 16.47 28 SER B O 1
ATOM 1164 N N . PHE B 1 33 ? -26.266 -29.808 20.783 1.00 17.40 29 PHE B N 1
ATOM 1165 C CA . PHE B 1 33 ? -25.223 -29.303 21.651 1.00 17.06 29 PHE B CA 1
ATOM 1166 C C . PHE B 1 33 ? -25.533 -29.735 23.066 1.00 18.22 29 PHE B C 1
ATOM 1167 O O . PHE B 1 33 ? -26.698 -30.042 23.393 1.00 20.34 29 PHE B O 1
ATOM 1175 N N . GLY B 1 34 ? -24.503 -29.737 23.896 1.00 16.79 30 GLY B N 1
ATOM 1176 C CA . GLY B 1 34 ? -24.657 -30.149 25.273 1.00 17.57 30 GLY B CA 1
ATOM 1177 C C . GLY B 1 34 ? -23.618 -31.148 25.708 1.00 18.06 30 GLY B C 1
ATOM 1178 O O . GLY B 1 34 ? -22.927 -31.824 24.886 1.00 17.91 30 GLY B O 1
ATOM 1179 N N . SER B 1 35 ? -23.438 -31.234 27.026 1.00 17.25 31 SER B N 1
ATOM 1180 C CA . SER B 1 35 ? -22.507 -32.205 27.562 1.00 17.35 31 SER B CA 1
ATOM 1181 C C . SER B 1 35 ? -21.052 -32.067 26.997 1.00 15.73 31 SER B C 1
ATOM 1182 O O . SER B 1 35 ? -20.330 -33.072 26.850 1.00 17.09 31 SER B O 1
ATOM 1185 N N . GLY B 1 36 ? -20.625 -30.836 26.738 1.00 15.89 32 GLY B N 1
ATOM 1186 C CA . GLY B 1 36 ? -19.264 -30.577 26.275 1.00 16.32 32 GLY B CA 1
ATOM 1187 C C . GLY B 1 36 ? -19.066 -30.819 24.759 1.00 17.02 32 GLY B C 1
ATOM 1188 O O . GLY B 1 36 ? -17.914 -30.848 24.295 1.00 16.79 32 GLY B O 1
ATOM 1189 N N . LYS B 1 37 ? -20.158 -31.024 24.016 1.00 15.52 33 LYS B N 1
ATOM 1190 C CA . LYS B 1 37 ? -20.113 -31.270 22.556 1.00 14.37 33 LYS B CA 1
ATOM 1191 C C . LYS B 1 37 ? -21.142 -30.411 21.821 1.00 15.62 33 LYS B C 1
ATOM 1192 O O . LYS B 1 37 ? -22.113 -29.904 22.405 1.00 15.95 33 LYS B O 1
ATOM 1198 N N . ALA B 1 38 ? -20.967 -30.339 20.503 1.00 15.50 34 ALA B N 1
ATOM 1199 C CA . ALA B 1 38 ? -21.969 -29.777 19.594 1.00 15.26 34 ALA B CA 1
ATOM 1200 C C . ALA B 1 38 ? -21.724 -30.312 18.207 1.00 15.03 34 ALA B C 1
ATOM 1201 O O . ALA B 1 38 ? -20.580 -30.643 17.834 1.00 15.36 34 ALA B O 1
ATOM 1203 N N . THR B 1 39 ? -22.795 -30.347 17.427 1.00 15.47 35 THR B N 1
ATOM 1204 C CA . THR B 1 39 ? -22.693 -30.691 15.989 1.00 15.66 35 THR B CA 1
ATOM 1205 C C . THR B 1 39 ? -23.449 -29.642 15.208 1.00 16.58 35 THR B C 1
ATOM 1206 O O . THR B 1 39 ? -24.575 -29.288 15.557 1.00 16.17 35 THR B O 1
ATOM 1210 N N . VAL B 1 40 ? -22.825 -29.135 14.154 1.00 14.83 36 VAL B N 1
ATOM 1211 C CA . VAL B 1 40 ? -23.511 -28.305 13.163 1.00 14.77 36 VAL B CA 1
ATOM 1212 C C . VAL B 1 40 ? -23.330 -28.945 11.803 1.00 16.72 36 VAL B C 1
ATOM 1213 O O . VAL B 1 40 ? -22.359 -29.726 11.576 1.00 16.91 36 VAL B O 1
ATOM 1217 N N . CYS B 1 41 ? -24.190 -28.577 10.862 1.00 16.25 37 CYS B N 1
ATOM 1218 C CA . CYS B 1 41 ? -24.124 -29.132 9.525 1.00 17.07 37 CYS B CA 1
ATOM 1219 C C . CYS B 1 41 ? -24.083 -28.024 8.462 1.00 18.75 37 CYS B C 1
ATOM 1220 O O . CYS B 1 41 ? -24.961 -27.154 8.410 1.00 18.21 37 CYS B O 1
ATOM 1223 N N . LEU B 1 42 ? -23.040 -28.047 7.646 1.00 16.61 38 LEU B N 1
ATOM 1224 C CA . LEU B 1 42 ? -22.892 -27.094 6.552 1.00 17.98 38 LEU B CA 1
ATOM 1225 C C . LEU B 1 42 ? -23.214 -27.747 5.223 1.00 18.04 38 LEU B C 1
ATOM 1226 O O . LEU B 1 42 ? -22.561 -28.693 4.828 1.00 18.26 38 LEU B O 1
ATOM 1231 N N . THR B 1 43 ? -24.226 -27.215 4.556 1.00 19.05 39 THR B N 1
ATOM 1232 C CA . THR B 1 43 ? -24.516 -27.559 3.159 1.00 21.22 39 THR B CA 1
ATOM 1233 C C . THR B 1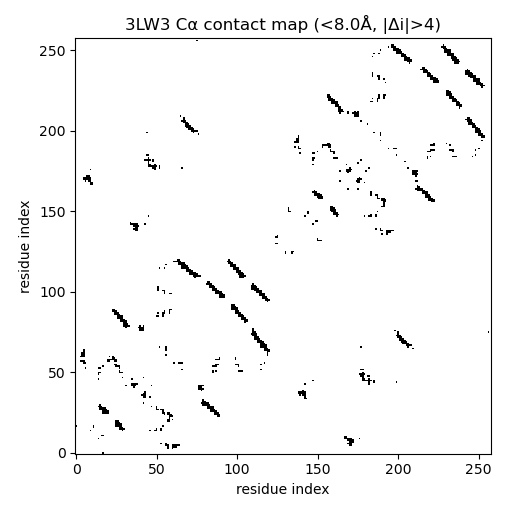 43 ? -24.158 -26.329 2.284 1.00 18.67 39 THR B C 1
ATOM 1234 O O . THR B 1 43 ? -24.876 -25.322 2.268 1.00 20.29 39 THR B O 1
ATOM 1238 N N . PRO B 1 44 ? -22.944 -26.358 1.673 1.00 18.12 40 PRO B N 1
ATOM 1239 C CA . PRO B 1 44 ? -22.449 -25.087 1.126 1.00 16.06 40 PRO B CA 1
ATOM 1240 C C . PRO B 1 44 ? -23.338 -24.524 0.032 1.00 17.41 40 PRO B C 1
ATOM 1241 O O . PRO B 1 44 ? -23.872 -25.308 -0.758 1.00 21.36 40 PRO B O 1
ATOM 1245 N N . LYS B 1 45 ? -23.458 -23.198 0.006 1.00 15.93 41 LYS B N 1
ATOM 1246 C CA . LYS B 1 45 ? -24.272 -22.455 -0.981 1.00 17.88 41 LYS B CA 1
ATOM 1247 C C . LYS B 1 45 ? -23.372 -21.743 -1.988 1.00 19.77 41 LYS B C 1
ATOM 1248 O O . LYS B 1 45 ? -22.175 -21.497 -1.716 1.00 18.28 41 LYS B O 1
ATOM 1254 N N . GLU B 1 46 ? -23.928 -21.422 -3.159 1.00 18.55 42 GLU B N 1
ATOM 1255 C CA . GLU B 1 46 ? -23.143 -20.751 -4.187 1.00 20.55 42 GLU B CA 1
ATOM 1256 C C . GLU B 1 46 ? -22.393 -19.522 -3.690 1.00 19.66 42 GLU B C 1
ATOM 1257 O O . GLU B 1 46 ? -21.222 -19.332 -4.070 1.00 19.81 42 GLU B O 1
ATOM 1263 N N . PHE B 1 47 ? -23.015 -18.719 -2.820 1.00 18.74 43 PHE B N 1
ATOM 1264 C CA . PHE B 1 47 ? -22.339 -17.526 -2.297 1.00 18.60 43 PHE B CA 1
ATOM 1265 C C . PHE B 1 47 ? -21.080 -17.809 -1.477 1.00 16.87 43 PHE B C 1
ATOM 1266 O O . PHE B 1 47 ? -20.321 -16.900 -1.189 1.00 19.04 43 PHE B O 1
ATOM 1274 N N . MET B 1 48 ? -20.923 -19.068 -1.049 1.00 15.83 44 MET B N 1
ATOM 1275 C CA . MET B 1 48 ? -19.759 -19.502 -0.236 1.00 17.11 44 MET B CA 1
ATOM 1276 C C . MET B 1 48 ? -18.538 -19.942 -1.033 1.00 16.36 44 MET B C 1
ATOM 1277 O O . MET B 1 48 ? -17.464 -20.236 -0.447 1.00 15.61 44 MET B O 1
ATOM 1282 N N . LEU B 1 49 ? -18.657 -19.976 -2.361 1.00 16.39 45 LEU B N 1
ATOM 1283 C CA . LEU B 1 49 ? -17.569 -20.483 -3.215 1.00 16.81 45 LEU B CA 1
ATOM 1284 C C . LEU B 1 49 ? -16.401 -19.517 -3.350 1.00 18.52 45 LEU B C 1
ATOM 1285 O O . LEU B 1 49 ? -16.593 -18.294 -3.483 1.00 20.81 45 LEU B O 1
ATOM 1290 N N . CYS B 1 50 ? -15.186 -20.066 -3.322 1.00 18.49 46 CYS B N 1
ATOM 1291 C CA . CYS B 1 50 ? -13.998 -19.333 -3.751 1.00 20.23 46 CYS B CA 1
ATOM 1292 C C . CYS B 1 50 ? -13.831 -19.585 -5.234 1.00 20.15 46 CYS B C 1
ATOM 1293 O O . CYS B 1 50 ? -13.791 -18.644 -6.021 1.00 22.20 46 CYS B O 1
ATOM 1296 N N . GLU B 1 51 ? -13.733 -20.849 -5.599 1.00 19.66 47 GLU B N 1
ATOM 1297 C CA . GLU B 1 51 ? -13.676 -21.272 -7.013 1.00 22.80 47 GLU B CA 1
ATOM 1298 C C . GLU B 1 51 ? -14.959 -22.029 -7.362 1.00 23.15 47 GLU B C 1
ATOM 1299 O O . GLU B 1 51 ? -15.759 -22.343 -6.480 1.00 21.48 47 GLU B O 1
ATOM 1305 N N . ASP B 1 52 ? -15.163 -22.313 -8.654 1.00 25.35 48 ASP B N 1
ATOM 1306 C CA . ASP B 1 52 ? -16.298 -23.134 -9.069 1.00 26.57 48 ASP B CA 1
ATOM 1307 C C . ASP B 1 52 ? -16.501 -24.379 -8.174 1.00 25.03 48 ASP B C 1
ATOM 1308 O O . ASP B 1 52 ? -17.639 -24.733 -7.855 1.00 25.24 48 ASP B O 1
ATOM 1313 N N . ASP B 1 53 ? -15.406 -25.060 -7.831 1.00 22.83 49 ASP B N 1
ATOM 1314 C CA . ASP B 1 53 ? -15.440 -26.356 -7.130 1.00 23.64 49 ASP B CA 1
ATOM 1315 C C . ASP B 1 53 ? -14.742 -26.325 -5.762 1.00 22.25 49 ASP B C 1
ATOM 1316 O O . ASP B 1 53 ? -14.338 -27.378 -5.214 1.00 21.53 49 ASP B O 1
ATOM 1321 N N . VAL B 1 54 ? -14.603 -25.122 -5.204 1.00 20.79 50 VAL B N 1
ATOM 1322 C CA . VAL B 1 54 ? -13.955 -24.972 -3.921 1.00 19.24 50 VAL B CA 1
ATOM 1323 C C . VAL B 1 54 ? -14.640 -23.945 -3.027 1.00 18.24 50 VAL B C 1
ATOM 1324 O O . VAL B 1 54 ? -14.632 -22.711 -3.295 1.00 17.59 50 VAL B O 1
ATOM 1328 N N . VAL B 1 55 ? -15.221 -24.443 -1.935 1.00 16.99 51 VAL B N 1
ATOM 1329 C CA . VAL B 1 55 ? -15.857 -23.579 -0.955 1.00 15.98 51 VAL B CA 1
ATOM 1330 C C . VAL B 1 55 ? -14.764 -22.782 -0.247 1.00 15.01 51 VAL B C 1
ATOM 1331 O O . VAL B 1 55 ? -13.761 -23.347 0.176 1.00 16.86 51 VAL B O 1
ATOM 1335 N N . HIS B 1 56 ? -14.991 -21.489 -0.082 1.00 15.47 52 HIS B N 1
ATOM 1336 C CA . HIS B 1 56 ? -14.015 -20.634 0.570 1.00 16.68 52 HIS B CA 1
ATOM 1337 C C . HIS B 1 56 ? -13.680 -21.043 2.008 1.00 15.94 52 HIS B C 1
ATOM 1338 O O . HIS B 1 56 ? -14.596 -21.393 2.804 1.00 15.13 52 HIS B O 1
ATOM 1345 N N . ALA B 1 57 ? -12.383 -21.006 2.334 1.00 15.63 53 ALA B N 1
ATOM 1346 C CA . ALA B 1 57 ? -11.936 -21.375 3.676 1.00 15.83 53 ALA B CA 1
ATOM 1347 C C . ALA B 1 57 ? -12.676 -20.624 4.796 1.00 15.66 53 ALA B C 1
ATOM 1348 O O . ALA B 1 57 ? -12.837 -21.191 5.889 1.00 17.08 53 ALA B O 1
ATOM 1350 N N . GLY B 1 58 ? -13.095 -19.373 4.577 1.00 14.75 54 GLY B N 1
ATOM 1351 C CA . GLY B 1 58 ? -13.846 -18.664 5.602 1.00 15.63 54 GLY B CA 1
ATOM 1352 C C . GLY B 1 58 ? -15.106 -19.425 6.027 1.00 15.83 54 GLY B C 1
ATOM 1353 O O . GLY B 1 58 ? -15.413 -19.476 7.225 1.00 16.69 54 GLY B O 1
ATOM 1354 N N . PHE B 1 59 ? -15.839 -20.010 5.073 1.00 14.90 55 PHE B N 1
ATOM 1355 C CA . PHE B 1 59 ? -17.037 -20.778 5.402 1.00 14.29 55 PHE B CA 1
ATOM 1356 C C . PHE B 1 59 ? -16.753 -22.154 6.069 1.00 15.68 55 PHE B C 1
ATOM 1357 O O . PHE B 1 59 ? -17.469 -22.567 6.998 1.00 15.46 55 PHE B O 1
ATOM 1365 N N . ILE B 1 60 ? -15.699 -22.840 5.627 1.00 14.91 56 ILE B N 1
ATOM 1366 C CA . ILE B 1 60 ? -15.330 -24.120 6.257 1.00 14.62 56 ILE B CA 1
ATOM 1367 C C . ILE B 1 60 ? -14.922 -23.883 7.736 1.00 14.90 56 ILE B C 1
ATOM 1368 O O . ILE B 1 60 ? -15.484 -24.456 8.702 1.00 14.82 56 ILE B O 1
ATOM 1373 N N . VAL B 1 61 ? -13.984 -22.966 7.934 1.00 15.19 57 VAL B N 1
ATOM 1374 C CA . VAL B 1 61 ? -13.524 -22.637 9.279 1.00 14.38 57 VAL B CA 1
ATOM 1375 C C . VAL B 1 61 ? -14.669 -21.953 10.081 1.00 15.84 57 VAL B C 1
ATOM 1376 O O . VAL B 1 61 ? -14.784 -22.169 11.265 1.00 14.99 57 VAL B O 1
ATOM 1380 N N . GLY B 1 62 ? -15.488 -21.136 9.432 1.00 14.22 58 GLY B N 1
ATOM 1381 C CA . GLY B 1 62 ? -16.602 -20.430 10.085 1.00 16.16 58 GLY B CA 1
ATOM 1382 C C . GLY B 1 62 ? -17.567 -21.451 10.692 1.00 15.34 58 GLY B C 1
ATOM 1383 O O . GLY B 1 62 ? -17.959 -21.321 11.839 1.00 15.68 58 GLY B O 1
ATOM 1384 N N . ALA B 1 63 ? -17.897 -22.510 9.934 1.00 14.85 59 ALA B N 1
ATOM 1385 C CA . ALA B 1 63 ? -18.781 -23.567 10.456 1.00 16.23 59 ALA B CA 1
ATOM 1386 C C . ALA B 1 63 ? -18.127 -24.274 11.678 1.00 14.43 59 ALA B C 1
ATOM 1387 O O . ALA B 1 63 ? -18.778 -24.489 12.716 1.00 13.84 59 ALA B O 1
ATOM 1389 N N . ALA B 1 64 ? -16.831 -24.598 11.551 1.00 14.19 60 ALA B N 1
ATOM 1390 C CA . ALA B 1 64 ? -16.083 -25.277 12.617 1.00 15.86 60 ALA B CA 1
ATOM 1391 C C . ALA B 1 64 ? -16.072 -24.394 13.866 1.00 13.62 60 ALA B C 1
ATOM 1392 O O . ALA B 1 64 ? -16.289 -24.860 15.001 1.00 14.94 60 ALA B O 1
ATOM 1394 N N . SER B 1 65 ? -15.861 -23.103 13.655 1.00 14.39 61 SER B N 1
ATOM 1395 C CA . SER B 1 65 ? -15.824 -22.092 14.733 1.00 14.86 61 SER B CA 1
ATOM 1396 C C . SER B 1 65 ? -17.136 -22.048 15.540 1.00 15.26 61 SER B C 1
ATOM 1397 O O . SER B 1 65 ? -17.138 -22.064 16.773 1.00 16.00 61 SER B O 1
ATOM 1400 N N . PHE B 1 66 ? -18.248 -22.003 14.822 1.00 14.00 62 PHE B N 1
ATOM 1401 C CA . PHE B 1 66 ? -19.552 -22.041 15.421 1.00 14.45 62 PHE B CA 1
ATOM 1402 C C . PHE B 1 66 ? -19.730 -23.319 16.217 1.00 15.08 62 PHE B C 1
ATOM 1403 O O . PHE B 1 66 ? -20.143 -23.244 17.383 1.00 15.76 62 PHE B O 1
ATOM 1411 N N . ALA B 1 67 ? -19.426 -24.489 15.638 1.00 13.77 63 ALA B N 1
ATOM 1412 C CA . ALA B 1 67 ? -19.492 -25.771 16.420 1.00 14.28 63 ALA B CA 1
ATOM 1413 C C . ALA B 1 67 ? -18.691 -25.656 17.748 1.00 14.49 63 ALA B C 1
ATOM 1414 O O . ALA B 1 67 ? -19.185 -26.018 18.837 1.00 14.87 63 ALA B O 1
ATOM 1416 N N . ALA B 1 68 ? -17.450 -25.181 17.616 1.00 15.13 64 ALA B N 1
ATOM 1417 C CA . ALA B 1 68 ? -16.539 -25.029 18.770 1.00 15.01 64 ALA B CA 1
ATOM 1418 C C . ALA B 1 68 ? -17.199 -24.163 19.865 1.00 16.18 64 ALA B C 1
ATOM 1419 O O . ALA B 1 68 ? -17.262 -24.563 21.018 1.00 16.14 64 ALA B O 1
ATOM 1421 N N . LEU B 1 69 ? -17.716 -22.989 19.501 1.00 14.93 65 LEU B N 1
ATOM 1422 C CA . LEU B 1 69 ? -18.387 -22.093 20.471 1.00 16.63 65 LEU B CA 1
ATOM 1423 C C . LEU B 1 69 ? -19.598 -22.788 21.109 1.00 16.49 65 LEU B C 1
ATOM 1424 O O . LEU B 1 69 ? -19.807 -22.673 22.306 1.00 17.78 65 LEU B O 1
ATOM 1429 N N . CYS B 1 70 ? -20.385 -23.519 20.318 1.00 15.34 66 CYS B N 1
ATOM 1430 C CA . CYS B 1 70 ? -21.552 -24.214 20.852 1.00 16.43 66 CYS B CA 1
ATOM 1431 C C . CYS B 1 70 ? -21.226 -25.349 21.844 1.00 16.57 66 CYS B C 1
ATOM 1432 O O . CYS B 1 70 ? -22.012 -25.631 22.765 1.00 17.39 66 CYS B O 1
ATOM 1435 N N . ALA B 1 71 ? -20.082 -25.985 21.690 1.00 14.77 67 ALA B N 1
ATOM 1436 C CA . ALA B 1 71 ? -19.682 -27.056 22.595 1.00 15.72 67 ALA B CA 1
ATOM 1437 C C . ALA B 1 71 ? -19.476 -26.542 24.025 1.00 16.98 67 ALA B C 1
ATOM 1438 O O . ALA B 1 71 ? -19.774 -27.261 24.986 1.00 18.69 67 ALA B O 1
ATOM 1440 N N . LEU B 1 72 ? -18.922 -25.340 24.134 1.00 18.41 68 LEU B N 1
ATOM 1441 C CA . LEU B 1 72 ? -18.705 -24.703 25.443 1.00 19.05 68 LEU B CA 1
ATOM 1442 C C . LEU B 1 72 ? -19.965 -23.930 25.895 1.00 20.00 68 LEU B C 1
ATOM 1443 O O . LEU B 1 72 ? -20.332 -23.952 27.081 1.00 20.28 68 LEU B O 1
ATOM 1448 N N . ASN B 1 73 ? -20.636 -23.274 24.946 1.00 18.77 69 ASN B N 1
ATOM 1449 C CA . ASN B 1 73 ? -21.910 -22.596 25.160 1.00 19.90 69 ASN B CA 1
ATOM 1450 C C . ASN B 1 73 ? -21.897 -21.601 26.334 1.00 21.66 69 ASN B C 1
ATOM 1451 O O . ASN B 1 73 ? -22.768 -21.641 27.182 1.00 23.01 69 ASN B O 1
ATOM 1456 N N . LYS B 1 74 ? -20.903 -20.729 26.367 1.00 21.34 70 LYS B N 1
ATOM 1457 C CA . LYS B 1 74 ? -20.807 -19.683 27.381 1.00 25.23 70 LYS B CA 1
ATOM 1458 C C . LYS B 1 74 ? -21.015 -18.283 26.797 1.00 28.22 70 LYS B C 1
ATOM 1459 O O . LYS B 1 74 ? -20.415 -17.913 25.766 1.00 27.91 70 LYS B O 1
ATOM 1465 N N . LYS B 1 75 ? -21.831 -17.501 27.510 1.00 30.08 71 LYS B N 1
ATOM 1466 C CA . LYS B 1 75 ? -22.187 -16.128 27.152 1.00 32.39 71 LYS B CA 1
ATOM 1467 C C . LYS B 1 75 ? -20.990 -15.296 26.633 1.00 31.92 71 LYS B C 1
ATOM 1468 O O . LYS B 1 75 ? -20.862 -14.991 25.416 1.00 34.52 71 LYS B O 1
ATOM 1474 N N . ASN B 1 76 ? -20.107 -14.935 27.539 1.00 29.27 72 ASN B N 1
ATOM 1475 C CA . ASN B 1 76 ? -19.055 -13.995 27.186 1.00 29.94 72 ASN B CA 1
ATOM 1476 C C . ASN B 1 76 ? -17.787 -14.706 26.721 1.00 27.54 72 ASN B C 1
ATOM 1477 O O . ASN B 1 76 ? -16.758 -14.605 27.348 1.00 27.71 72 ASN B O 1
ATOM 1482 N N . SER B 1 77 ? -17.862 -15.390 25.586 1.00 26.33 73 SER B N 1
ATOM 1483 C CA . SER B 1 77 ? -16.715 -16.151 25.089 1.00 24.92 73 SER B CA 1
ATOM 1484 C C . SER B 1 77 ? -16.279 -15.686 23.698 1.00 25.10 73 SER B C 1
ATOM 1485 O O . SER B 1 77 ? -17.116 -15.238 22.888 1.00 25.24 73 SER B O 1
ATOM 1488 N N . LEU B 1 78 ? -14.983 -15.818 23.435 1.00 22.27 74 LEU B N 1
ATOM 1489 C CA . LEU B 1 78 ? -14.358 -15.465 22.161 1.00 24.53 74 LEU B CA 1
ATOM 1490 C C . LEU B 1 78 ? -13.407 -16.561 21.757 1.00 22.45 74 LEU B C 1
ATOM 1491 O O . LEU B 1 78 ? -12.642 -17.071 22.575 1.00 21.80 74 LEU B O 1
ATOM 1496 N N . ILE B 1 79 ? -13.358 -16.847 20.461 1.00 21.82 75 ILE B N 1
ATOM 1497 C CA . ILE B 1 79 ? -12.248 -17.627 19.937 1.00 19.90 75 ILE B CA 1
ATOM 1498 C C . ILE B 1 79 ? -10.992 -16.756 19.878 1.00 19.91 75 ILE B C 1
ATOM 1499 O O . ILE B 1 79 ? -10.985 -15.687 19.249 1.00 21.11 75 ILE B O 1
ATOM 1504 N N . SER B 1 80 ? -9.944 -17.224 20.536 1.00 18.43 76 SER B N 1
ATOM 1505 C CA . SER B 1 80 ? -8.647 -16.520 20.581 1.00 20.92 76 SER B CA 1
ATOM 1506 C C . SER B 1 80 ? -7.609 -17.039 19.592 1.00 20.10 76 SER B C 1
ATOM 1507 O O . SER B 1 80 ? -6.699 -16.297 19.176 1.00 19.47 76 SER B O 1
ATOM 1510 N N . SER B 1 81 ? -7.700 -18.318 19.232 1.00 18.91 77 SER B N 1
ATOM 1511 C CA . SER B 1 81 ? -6.740 -18.898 18.286 1.00 18.56 77 SER B CA 1
ATOM 1512 C C . SER B 1 81 ? -7.243 -20.231 17.788 1.00 19.28 77 SER B C 1
ATOM 1513 O O . SER B 1 81 ? -8.155 -20.831 18.372 1.00 17.70 77 SER B O 1
ATOM 1516 N N . MET B 1 82 ? -6.666 -20.674 16.688 1.00 16.40 78 MET B N 1
ATOM 1517 C CA . MET B 1 82 ? -6.988 -21.979 16.141 1.00 17.05 78 MET B CA 1
ATOM 1518 C C . MET B 1 82 ? -5.854 -22.515 15.303 1.00 18.48 78 MET B C 1
ATOM 1519 O O . MET B 1 82 ? -5.055 -21.757 14.753 1.00 18.26 78 MET B O 1
ATOM 1524 N N . LYS B 1 83 ? -5.781 -23.840 15.224 1.00 17.39 79 LYS B N 1
ATOM 1525 C CA . LYS B 1 83 ? -4.874 -24.545 14.340 1.00 17.64 79 LYS B CA 1
ATOM 1526 C C . LYS B 1 83 ? -5.743 -25.556 13.590 1.00 19.13 79 LYS B C 1
ATOM 1527 O O . LYS B 1 83 ? -6.380 -26.418 14.207 1.00 18.22 79 LYS B O 1
ATOM 1533 N N . VAL B 1 84 ? -5.795 -25.459 12.270 1.00 16.26 80 VAL B N 1
ATOM 1534 C CA . VAL B 1 84 ? -6.791 -26.225 11.517 1.00 16.66 80 VAL B CA 1
ATOM 1535 C C . VAL B 1 84 ? -6.209 -26.765 10.214 1.00 18.87 80 VAL B C 1
ATOM 1536 O O . VAL B 1 84 ? -5.328 -26.122 9.574 1.00 18.02 80 VAL B O 1
ATOM 1540 N N . ASN B 1 85 ? -6.717 -27.930 9.832 1.00 16.44 81 ASN B N 1
ATOM 1541 C CA . ASN B 1 85 ? -6.326 -28.630 8.590 1.00 18.53 81 ASN B CA 1
ATOM 1542 C C . ASN B 1 85 ? -7.574 -28.818 7.736 1.00 18.37 81 ASN B C 1
ATOM 1543 O O . ASN B 1 85 ? -8.589 -29.398 8.189 1.00 17.59 81 ASN B O 1
ATOM 1548 N N . LEU B 1 86 ? -7.510 -28.271 6.529 1.00 17.19 82 LEU B N 1
ATOM 1549 C CA . LEU B 1 86 ? -8.576 -28.388 5.554 1.00 18.86 82 LEU B CA 1
ATOM 1550 C C . LEU B 1 86 ? -8.163 -29.539 4.659 1.00 18.54 82 LEU B C 1
ATOM 1551 O O . LEU B 1 86 ? -7.338 -29.373 3.745 1.00 19.50 82 LEU B O 1
ATOM 1556 N N . LEU B 1 87 ? -8.662 -30.739 4.955 1.00 18.36 83 LEU B N 1
ATOM 1557 C CA . LEU B 1 87 ? -8.105 -31.960 4.338 1.00 19.41 83 LEU B CA 1
ATOM 1558 C C . LEU B 1 87 ? -8.467 -32.187 2.874 1.00 20.33 83 LEU B C 1
ATOM 1559 O O . LEU B 1 87 ? -7.779 -32.911 2.156 1.00 21.07 83 LEU B O 1
ATOM 1564 N N . ALA B 1 88 ? -9.560 -31.578 2.436 1.00 18.29 84 ALA B N 1
ATOM 1565 C CA . ALA B 1 88 ? -10.005 -31.733 1.064 1.00 18.83 84 ALA B CA 1
ATOM 1566 C C . ALA B 1 88 ? -10.905 -30.562 0.669 1.00 18.22 84 ALA B C 1
ATOM 1567 O O . ALA B 1 88 ? -11.602 -29.991 1.565 1.00 17.57 84 ALA B O 1
ATOM 1569 N N . PRO B 1 89 ? -10.908 -30.219 -0.657 1.00 19.61 85 PRO B N 1
ATOM 1570 C CA . PRO B 1 89 ? -11.775 -29.142 -1.144 1.00 17.50 85 PRO B CA 1
ATOM 1571 C C . PRO B 1 89 ? -13.225 -29.601 -1.134 1.00 18.11 85 PRO B C 1
ATOM 1572 O O . PRO B 1 89 ? -13.513 -30.730 -1.476 1.00 19.23 85 PRO B O 1
ATOM 1576 N N . ILE B 1 90 ? -14.121 -28.727 -0.754 1.00 16.91 86 ILE B N 1
ATOM 1577 C CA . ILE B 1 90 ? -15.534 -29.058 -0.651 1.00 16.22 86 ILE B CA 1
ATOM 1578 C C . ILE B 1 90 ? -16.283 -28.329 -1.784 1.00 18.35 86 ILE B C 1
ATOM 1579 O O . ILE B 1 90 ? -15.948 -27.158 -2.111 1.00 17.38 86 ILE B O 1
ATOM 1584 N N . GLU B 1 91 ? -17.270 -28.999 -2.365 1.00 18.53 87 GLU B N 1
ATOM 1585 C CA . GLU B 1 91 ? -18.148 -28.431 -3.400 1.00 18.03 87 GLU B CA 1
ATOM 1586 C C . GLU B 1 91 ? -19.520 -28.185 -2.833 1.00 19.92 87 GLU B C 1
ATOM 1587 O O . GLU B 1 91 ? -19.904 -28.792 -1.810 1.00 18.45 87 GLU B O 1
ATOM 1593 N N . ILE B 1 92 ? -20.317 -27.352 -3.524 1.00 18.96 88 ILE B N 1
ATOM 1594 C CA . ILE B 1 92 ? -21.717 -27.206 -3.141 1.00 19.27 88 ILE B CA 1
ATOM 1595 C C . ILE B 1 92 ? -22.395 -28.560 -3.191 1.00 20.30 88 ILE B C 1
ATOM 1596 O O . ILE B 1 92 ? -21.935 -29.474 -3.863 1.00 20.95 88 ILE B O 1
ATOM 1601 N N . LYS B 1 93 ? -23.467 -28.688 -2.422 1.00 20.78 89 LYS B N 1
ATOM 1602 C CA . LYS B 1 93 ? -24.240 -29.938 -2.322 1.00 22.26 89 LYS B CA 1
ATOM 1603 C C . LYS B 1 93 ? -23.635 -30.943 -1.371 1.00 21.12 89 LYS B C 1
ATOM 1604 O O . LYS B 1 93 ? -24.353 -31.834 -0.919 1.00 22.49 89 LYS B O 1
ATOM 1610 N N . GLN B 1 94 ? -22.351 -30.811 -1.020 1.00 19.64 90 GLN B N 1
ATOM 1611 C CA . GLN B 1 94 ? -21.812 -31.728 -0.017 1.00 18.19 90 GLN B CA 1
ATOM 1612 C C . GLN B 1 94 ? -22.277 -31.338 1.383 1.00 17.65 90 GLN B C 1
ATOM 1613 O O . GLN B 1 94 ? -22.006 -30.233 1.813 1.00 20.71 90 GLN B O 1
ATOM 1619 N N . GLU B 1 95 ? -22.888 -32.265 2.114 1.00 16.92 91 GLU B N 1
ATOM 1620 C CA . GLU B 1 95 ? -23.216 -32.048 3.535 1.00 18.47 91 GLU B CA 1
ATOM 1621 C C . GLU B 1 95 ? -22.012 -32.336 4.417 1.00 16.10 91 GLU B C 1
ATOM 1622 O O . GLU B 1 95 ? -21.559 -33.483 4.488 1.00 17.60 91 GLU B O 1
ATOM 1628 N N . ILE B 1 96 ? -21.504 -31.318 5.094 1.00 16.24 92 ILE B N 1
ATOM 1629 C CA . ILE B 1 96 ? -20.362 -31.524 6.045 1.00 15.09 92 ILE B CA 1
ATOM 1630 C C . ILE B 1 96 ? -20.806 -31.389 7.513 1.00 16.46 92 ILE B C 1
ATOM 1631 O O . ILE B 1 96 ? -21.269 -30.297 7.901 1.00 17.28 92 ILE B O 1
ATOM 1636 N N . TYR B 1 97 ? -20.692 -32.465 8.299 1.00 16.22 93 TYR B N 1
ATOM 1637 C CA . TYR B 1 97 ? -21.019 -32.412 9.746 1.00 15.15 93 TYR B CA 1
ATOM 1638 C C . TYR B 1 97 ? -19.774 -32.065 10.570 1.00 16.13 93 TYR B C 1
ATOM 1639 O O . TYR B 1 97 ? -18.743 -32.758 10.491 1.00 17.00 93 TYR B O 1
ATOM 1648 N N . PHE B 1 98 ? -19.862 -30.976 11.338 1.00 13.16 94 PHE B N 1
ATOM 1649 C CA . PHE B 1 98 ? -18.761 -30.614 12.222 1.00 14.22 94 PHE B CA 1
ATOM 1650 C C . PHE B 1 98 ? -19.108 -30.968 13.649 1.00 16.19 94 PHE B C 1
ATOM 1651 O O . PHE B 1 98 ? -20.072 -30.432 14.210 1.00 16.35 94 PHE B O 1
ATOM 1659 N N . ASN B 1 99 ? -18.306 -31.852 14.235 1.00 15.69 95 ASN B N 1
ATOM 1660 C CA . ASN B 1 99 ? -18.520 -32.366 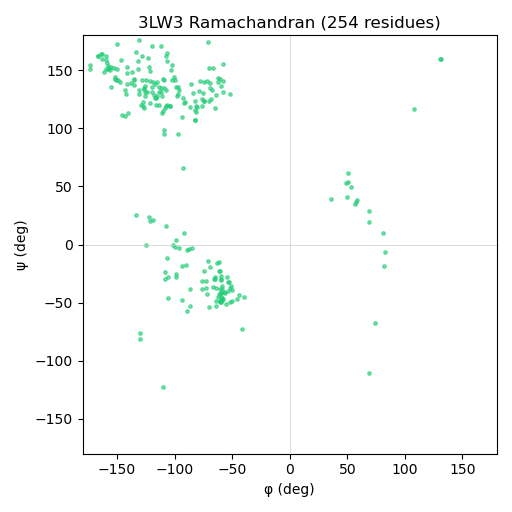15.596 1.00 14.62 95 ASN B CA 1
ATOM 1661 C C . ASN B 1 99 ? -17.432 -31.805 16.516 1.00 15.27 95 ASN B C 1
ATOM 1662 O O . ASN B 1 99 ? -16.251 -32.115 16.311 1.00 15.91 95 ASN B O 1
ATOM 1667 N N . ALA B 1 100 ? -17.839 -30.976 17.480 1.00 14.47 96 ALA B N 1
ATOM 1668 C CA . ALA B 1 100 ? -16.924 -30.331 18.441 1.00 14.77 96 ALA B CA 1
ATOM 1669 C C . ALA B 1 100 ? -16.966 -31.102 19.759 1.00 15.24 96 ALA B C 1
ATOM 1670 O O . ALA B 1 100 ? -18.047 -31.490 20.252 1.00 14.29 96 ALA B O 1
ATOM 1672 N N . THR B 1 101 ? -15.824 -31.192 20.414 1.00 14.08 97 THR B N 1
ATOM 1673 C CA . THR B 1 101 ? -15.736 -31.793 21.752 1.00 15.24 97 THR B CA 1
ATOM 1674 C C . THR B 1 101 ? -14.714 -30.989 22.561 1.00 16.40 97 THR B C 1
ATOM 1675 O O . THR B 1 101 ? -13.578 -30.754 22.111 1.00 16.76 97 THR B O 1
ATOM 1679 N N . ILE B 1 102 ? -15.074 -30.569 23.770 1.00 16.31 98 ILE B N 1
ATOM 1680 C CA . ILE B 1 102 ? -14.096 -29.854 24.623 1.00 15.31 98 ILE B CA 1
ATOM 1681 C C . ILE B 1 102 ? -13.002 -30.853 25.021 1.00 16.16 98 ILE B C 1
ATOM 1682 O O . ILE B 1 102 ? -13.320 -31.993 25.433 1.00 16.31 98 ILE B O 1
ATOM 1687 N N . THR B 1 103 ? -11.743 -30.453 24.888 1.00 16.64 99 THR B N 1
ATOM 1688 C CA . THR B 1 103 ? -10.608 -31.291 25.309 1.00 19.55 99 THR B CA 1
ATOM 1689 C C . THR B 1 103 ? -9.920 -30.823 26.628 1.00 19.30 99 THR B C 1
ATOM 1690 O O . THR B 1 103 ? -9.366 -31.643 27.372 1.00 21.00 99 THR B O 1
ATOM 1694 N N . HIS B 1 104 ? -9.993 -29.524 26.919 1.00 18.48 100 HIS B N 1
ATOM 1695 C CA . HIS B 1 104 ? -9.405 -28.935 28.120 1.00 20.69 100 HIS B CA 1
ATOM 1696 C C . HIS B 1 104 ? -10.245 -27.754 28.518 1.00 20.99 100 HIS B C 1
ATOM 1697 O O . HIS B 1 104 ? -10.751 -27.052 27.651 1.00 19.52 100 HIS B O 1
ATOM 1704 N N . THR B 1 105 ? -10.447 -27.543 29.821 1.00 20.61 101 THR B N 1
ATOM 1705 C CA . THR B 1 105 ? -11.257 -26.416 30.278 1.00 19.90 101 THR B CA 1
ATOM 1706 C C . THR B 1 105 ? -10.810 -25.885 31.648 1.00 22.49 101 THR B C 1
ATOM 1707 O O . THR B 1 105 ? -10.285 -26.633 32.471 1.00 23.76 101 THR B O 1
ATOM 1711 N N . SER B 1 106 ? -11.049 -24.594 31.834 1.00 23.54 102 SER B N 1
ATOM 1712 C CA . SER B 1 106 ? -10.722 -23.791 33.023 1.00 25.91 102 SER B CA 1
ATOM 1713 C C . SER B 1 106 ? -11.770 -22.722 33.093 1.00 28.68 102 SER B C 1
ATOM 1714 O O . SER B 1 106 ? -12.550 -22.543 32.151 1.00 27.35 102 SER B O 1
ATOM 1717 N N . SER B 1 107 ? -11.775 -21.956 34.183 1.00 29.25 103 SER B N 1
ATOM 1718 C CA . SER B 1 107 ? -12.787 -20.909 34.310 1.00 28.01 103 SER B CA 1
ATOM 1719 C C . SER B 1 107 ? -12.516 -19.809 33.300 1.00 28.82 103 SER B C 1
ATOM 1720 O O . SER B 1 107 ? -13.417 -19.041 32.990 1.00 29.78 103 SER B O 1
ATOM 1723 N N . LYS B 1 108 ? -11.291 -19.745 32.787 1.00 28.03 104 LYS B N 1
ATOM 1724 C CA . LYS B 1 108 ? -10.889 -18.634 31.921 1.00 30.52 104 LYS B CA 1
ATOM 1725 C C . LYS B 1 108 ? -10.717 -19.004 30.439 1.00 28.84 104 LYS B C 1
ATOM 1726 O O . LYS B 1 108 ? -10.749 -18.132 29.572 1.00 25.07 104 LYS B O 1
ATOM 1732 N N . LYS B 1 109 ? -10.473 -20.286 30.169 1.00 26.54 105 LYS B N 1
ATOM 1733 C CA . LYS B 1 109 ? -10.248 -20.720 28.795 1.00 25.52 105 LYS B CA 1
ATOM 1734 C C . LYS B 1 109 ? -10.525 -22.202 28.583 1.00 24.28 105 LYS B C 1
ATOM 1735 O O . LYS B 1 109 ? -10.422 -23.026 29.498 1.00 23.76 105 LYS B O 1
ATOM 1741 N N . SER B 1 110 ? -10.912 -22.524 27.361 1.00 21.72 106 SER B N 1
ATOM 1742 C CA . SER B 1 110 ? -11.023 -23.921 26.925 1.00 20.24 106 SER B CA 1
ATOM 1743 C C . SER B 1 110 ? -1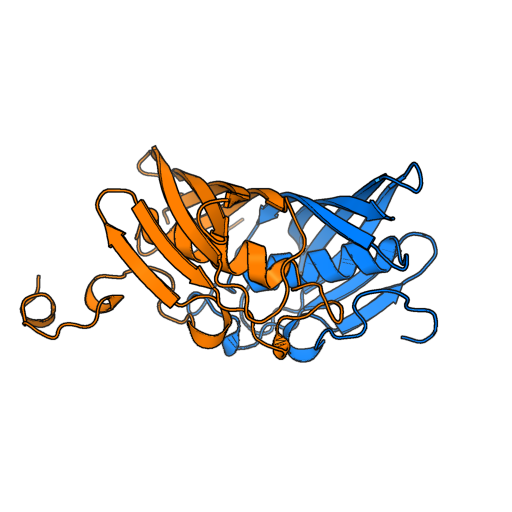0.366 -24.199 25.580 1.00 21.43 106 SER B C 1
ATOM 1744 O O . SER B 1 110 ? -10.169 -23.269 24.773 1.00 20.07 106 SER B O 1
ATOM 1747 N N . THR B 1 111 ? -10.036 -25.473 25.349 1.00 19.22 107 THR B N 1
ATOM 1748 C CA . THR B 1 111 ? -9.617 -25.981 24.055 1.00 19.47 107 THR B CA 1
ATOM 1749 C C . THR B 1 111 ? -10.714 -26.938 23.590 1.00 18.71 107 THR B C 1
ATOM 1750 O O . THR B 1 111 ? -11.201 -27.780 24.365 1.00 18.14 107 THR B O 1
ATOM 1754 N N . ILE B 1 112 ? -11.082 -26.808 22.312 1.00 17.05 108 ILE B N 1
ATOM 1755 C CA . ILE B 1 112 ? -12.174 -27.589 21.717 1.00 17.94 108 ILE B CA 1
ATOM 1756 C C . ILE B 1 112 ? -11.628 -28.171 20.418 1.00 17.49 108 ILE B C 1
ATOM 1757 O O . ILE B 1 112 ? -11.028 -27.449 19.595 1.00 17.48 108 ILE B O 1
ATOM 1762 N N . ARG B 1 113 ? -11.797 -29.472 20.240 1.00 15.83 109 ARG B N 1
ATOM 1763 C CA . ARG B 1 113 ? -11.371 -30.155 19.024 1.00 17.68 109 ARG B CA 1
ATOM 1764 C C . ARG B 1 113 ? -12.595 -30.317 18.111 1.00 17.12 109 ARG B C 1
ATOM 1765 O O . ARG B 1 113 ? -13.681 -30.675 18.569 1.00 15.48 109 ARG B O 1
ATOM 1773 N N . VAL B 1 114 ? -12.419 -30.036 16.821 1.00 16.47 110 VAL B N 1
ATOM 1774 C CA . VAL B 1 114 ? -13.516 -30.126 15.864 1.00 15.91 110 VAL B CA 1
ATOM 1775 C C . VAL B 1 114 ? -13.107 -31.041 14.715 1.00 17.39 110 VAL B C 1
ATOM 1776 O O . VAL B 1 114 ? -11.994 -30.930 14.188 1.00 18.29 110 VAL B O 1
ATOM 1780 N N . GLU B 1 115 ? -13.958 -31.996 14.367 1.00 15.12 111 GLU B N 1
ATOM 1781 C CA . GLU B 1 115 ? -13.706 -32.820 13.178 1.00 15.95 111 GLU B CA 1
ATOM 1782 C C . GLU B 1 115 ? -14.869 -32.605 12.250 1.00 15.44 111 GLU B C 1
ATOM 1783 O O . GLU B 1 115 ? -16.026 -32.584 12.670 1.00 15.60 111 GLU B O 1
ATOM 1789 N N . GLY B 1 116 ? -14.570 -32.420 10.973 1.00 14.83 112 GLY B N 1
ATOM 1790 C CA . GLY B 1 116 ? -15.632 -32.271 9.995 1.00 15.78 112 GLY B CA 1
ATOM 1791 C C . GLY B 1 116 ? -15.672 -33.514 9.136 1.00 17.45 112 GLY B C 1
ATOM 1792 O O . GLY B 1 116 ? -14.589 -33.992 8.698 1.00 16.45 112 GLY B O 1
ATOM 1793 N N . GLU B 1 117 ? -16.874 -34.037 8.904 1.00 15.49 113 GLU B N 1
ATOM 1794 C CA . GLU B 1 117 ? -17.011 -35.264 8.128 1.00 18.99 113 GLU B CA 1
ATOM 1795 C C . GLU B 1 117 ? -17.998 -35.151 6.999 1.00 17.86 113 GLU B C 1
ATOM 1796 O O . GLU B 1 117 ? -19.080 -34.566 7.145 1.00 17.09 113 GLU B O 1
ATOM 1802 N N . PHE B 1 118 ? -17.625 -35.793 5.898 1.00 16.74 114 PHE B N 1
ATOM 1803 C CA . PHE B 1 118 ? -18.490 -35.938 4.739 1.00 17.58 114 PHE B CA 1
ATOM 1804 C C . PHE B 1 118 ? -18.752 -37.421 4.577 1.00 17.68 114 PHE B C 1
ATOM 1805 O O . PHE B 1 118 ? -17.789 -38.176 4.396 1.00 17.05 114 PHE B O 1
ATOM 1813 N N . MET B 1 119 ? -20.028 -37.833 4.646 1.00 16.71 115 MET B N 1
ATOM 1814 C CA . MET B 1 119 ? -20.393 -39.248 4.534 1.00 18.01 115 MET B CA 1
ATOM 1815 C C . MET B 1 119 ? -19.508 -40.096 5.490 1.00 19.61 115 MET B C 1
ATOM 1816 O O . MET B 1 119 ? -18.976 -41.144 5.097 1.00 21.25 115 MET B O 1
ATOM 1821 N N . GLU B 1 120 ? -19.283 -39.549 6.694 1.00 18.91 116 GLU B N 1
ATOM 1822 C CA . GLU B 1 120 ? -18.516 -40.197 7.746 1.00 20.53 116 GLU B CA 1
ATOM 1823 C C . GLU B 1 120 ? -17.005 -40.320 7.431 1.00 21.34 116 GLU B C 1
ATOM 1824 O O . GLU B 1 120 ? -16.313 -41.126 8.040 1.00 22.49 116 GLU B O 1
ATOM 1830 N N . ILE B 1 121 ? -16.509 -39.515 6.488 1.00 18.98 117 ILE B N 1
ATOM 1831 C CA . ILE B 1 121 ? -15.087 -39.462 6.159 1.00 19.16 117 ILE B CA 1
ATOM 1832 C C . ILE B 1 121 ? -14.538 -38.124 6.605 1.00 18.40 117 ILE B C 1
ATOM 1833 O O . ILE B 1 121 ? -15.116 -37.104 6.275 1.00 18.25 117 ILE B O 1
ATOM 1838 N N . LYS B 1 122 ? -13.455 -38.118 7.373 1.00 17.84 118 LYS B N 1
ATOM 1839 C CA . LYS B 1 122 ? -12.939 -36.866 7.925 1.00 19.29 118 LYS B CA 1
ATOM 1840 C C . LYS B 1 122 ? -12.392 -36.004 6.789 1.00 19.00 118 LYS B C 1
ATOM 1841 O O . LYS B 1 122 ? -11.541 -36.477 6.012 1.00 19.41 118 LYS B O 1
ATOM 1847 N N . VAL B 1 123 ? -12.868 -34.765 6.679 1.00 15.90 119 VAL B N 1
ATOM 1848 C CA . VAL B 1 123 ? -12.363 -33.827 5.657 1.00 17.28 119 VAL B CA 1
ATOM 1849 C C . VAL B 1 123 ? -11.861 -32.499 6.274 1.00 17.39 119 VAL B C 1
ATOM 1850 O O . VAL B 1 123 ? -11.355 -31.611 5.572 1.00 17.79 119 VAL B O 1
ATOM 1854 N N . PHE B 1 124 ? -11.973 -32.395 7.606 1.00 16.68 120 PHE B N 1
ATOM 1855 C CA . PHE B 1 124 ? -11.515 -31.211 8.343 1.00 17.09 120 PHE B CA 1
ATOM 1856 C C . PHE B 1 124 ? -11.134 -31.641 9.749 1.00 16.09 120 PHE B C 1
ATOM 1857 O O . PHE B 1 124 ? -11.806 -32.476 10.370 1.00 14.91 120 PHE B O 1
ATOM 1865 N N . GLU B 1 125 ? -10.075 -31.042 10.275 1.00 15.41 121 GLU B N 1
ATOM 1866 C CA . GLU B 1 125 ? -9.794 -31.239 11.715 1.00 17.41 121 GLU B CA 1
ATOM 1867 C C . GLU B 1 125 ? -9.151 -29.971 12.295 1.00 18.13 121 GLU B C 1
ATOM 1868 O O . GLU B 1 125 ? -8.347 -29.310 11.604 1.00 18.35 121 GLU B O 1
ATOM 1874 N N . GLY B 1 126 ? -9.536 -29.588 13.511 1.00 16.71 122 GLY B N 1
ATOM 1875 C CA . GLY B 1 126 ? -8.946 -28.417 14.112 1.00 18.67 122 GLY B CA 1
ATOM 1876 C C . GLY B 1 126 ? -9.059 -28.353 15.606 1.00 19.53 122 GLY B C 1
ATOM 1877 O O . GLY B 1 126 ? -9.957 -28.979 16.151 1.00 18.50 122 GLY B O 1
ATOM 1878 N N . ASP B 1 127 ? -8.162 -27.602 16.240 1.00 17.61 123 ASP B N 1
ATOM 1879 C CA . ASP B 1 127 ? -8.270 -27.247 17.665 1.00 16.87 123 ASP B CA 1
ATOM 1880 C C . ASP B 1 127 ? -8.488 -25.738 17.808 1.00 17.18 123 ASP B C 1
ATOM 1881 O O . ASP B 1 127 ? -7.774 -24.942 17.172 1.00 17.84 123 ASP B O 1
ATOM 1886 N N . PHE B 1 128 ? -9.479 -25.352 18.599 1.00 15.46 124 PHE B N 1
ATOM 1887 C CA . PHE B 1 128 ? -9.824 -23.950 18.821 1.00 16.13 124 PHE B CA 1
ATOM 1888 C C . PHE B 1 128 ? -9.564 -23.620 20.290 1.00 19.46 124 PHE B C 1
ATOM 1889 O O . PHE B 1 128 ? -9.876 -24.420 21.164 1.00 19.02 124 PHE B O 1
ATOM 1897 N N . GLU B 1 129 ? -9.031 -22.447 20.555 1.00 16.96 125 GLU B N 1
ATOM 1898 C CA . GLU B 1 129 ? -8.850 -22.003 21.928 1.00 19.53 125 GLU B CA 1
ATOM 1899 C C . GLU B 1 129 ? -9.907 -20.920 22.120 1.00 18.99 125 GLU B C 1
ATOM 1900 O O . GLU B 1 129 ? -10.072 -20.040 21.246 1.00 19.92 125 GLU B O 1
ATOM 1906 N N . ILE B 1 130 ? -10.635 -20.995 23.241 1.00 17.83 126 ILE B N 1
ATOM 1907 C CA . ILE B 1 130 ? -11.703 -20.083 23.541 1.00 17.42 126 ILE B CA 1
ATOM 1908 C C . ILE B 1 130 ? -11.449 -19.432 24.8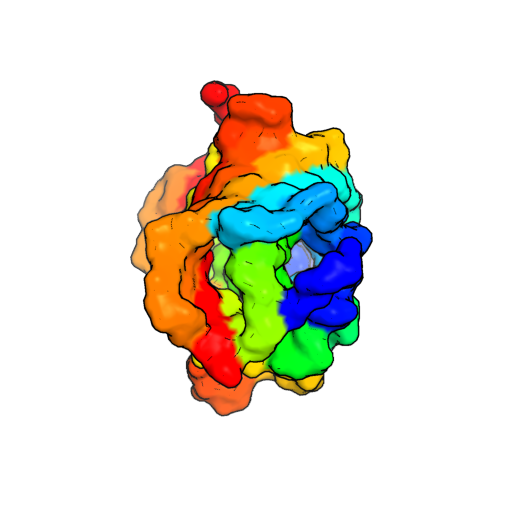76 1.00 20.88 126 ILE B C 1
ATOM 1909 O O . ILE B 1 130 ? -11.103 -20.133 25.815 1.00 22.95 126 ILE B O 1
ATOM 1914 N N . LEU B 1 131 ? -11.568 -18.103 24.939 1.00 20.17 127 LEU B N 1
ATOM 1915 C CA . LEU B 1 131 ? -11.429 -17.345 26.201 1.00 23.63 127 LEU B CA 1
ATOM 1916 C C . LEU B 1 131 ? -12.813 -16.946 26.752 1.00 24.99 127 LEU B C 1
ATOM 1917 O O . LEU B 1 131 ? -13.723 -16.581 25.979 1.00 23.97 127 LEU B O 1
ATOM 1922 N N . VAL B 1 132 ? -12.973 -16.998 28.078 1.00 26.22 128 VAL B N 1
ATOM 1923 C CA . VAL B 1 132 ? -14.242 -16.636 28.679 1.00 28.33 128 VAL B CA 1
ATOM 1924 C C . VAL B 1 132 ? -13.985 -15.466 29.604 1.00 30.56 128 VAL B C 1
ATOM 1925 O O . VAL B 1 132 ? -13.042 -15.494 30.377 1.00 32.35 128 VAL B O 1
ATOM 1929 N N . PHE B 1 133 ? -14.801 -14.429 29.483 1.00 32.79 129 PHE B N 1
ATOM 1930 C CA . PHE B 1 133 ? -14.680 -13.213 30.292 1.00 33.97 129 PHE B CA 1
ATOM 1931 C C . PHE B 1 133 ? -15.824 -13.078 31.283 1.00 36.46 129 PHE B C 1
ATOM 1932 O O . PHE B 1 133 ? -16.914 -13.621 31.057 1.00 35.50 129 PHE B O 1
ATOM 1940 N N . ARG B 1 136 ? -16.460 -5.675 26.774 1.00 6.92 132 ARG B N 1
ATOM 1941 C CA . ARG B 1 136 ? -15.133 -6.325 26.753 1.00 6.92 132 ARG B CA 1
ATOM 1942 C C . ARG B 1 136 ? -13.862 -5.482 26.718 1.00 6.92 132 ARG B C 1
ATOM 1943 O O . ARG B 1 136 ? -13.561 -4.888 25.748 1.00 6.92 132 ARG B O 1
ATOM 1951 N N . PRO B 1 137 ? -13.101 -5.512 27.806 1.00 6.92 133 PRO B N 1
ATOM 1952 C CA . PRO B 1 137 ? -11.863 -4.751 27.862 1.00 6.92 133 PRO B CA 1
ATOM 1953 C C . PRO B 1 137 ? -10.576 -5.301 27.597 1.00 6.92 133 PRO B C 1
ATOM 1954 O O . PRO B 1 137 ? -10.210 -6.283 28.151 1.00 6.92 133 PRO B O 1
ATOM 1958 N N . PHE B 1 138 ? -9.864 -4.492 26.820 1.00 6.92 134 PHE B N 1
ATOM 1959 C CA . PHE B 1 138 ? -8.673 -4.800 26.118 1.00 6.92 134 PHE B CA 1
ATOM 1960 C C . PHE B 1 138 ? -7.580 -3.712 26.343 1.00 6.92 134 PHE B C 1
ATOM 1961 O O . PHE B 1 138 ? -7.912 -2.603 26.684 1.00 6.92 134 PHE B O 1
ATOM 1969 N N . LYS B 1 139 ? -6.304 -4.038 26.290 1.00 6.92 135 LYS B N 1
ATOM 1970 C CA . LYS B 1 139 ? -5.259 -3.017 26.380 1.00 6.92 135 LYS B CA 1
ATOM 1971 C C . LYS B 1 139 ? -4.152 -3.208 25.370 1.00 6.92 135 LYS B C 1
ATOM 1972 O O . LYS B 1 139 ? -4.189 -2.628 24.265 1.00 6.92 135 LYS B O 1
#

Nearest PDB structures (foldseek):
  3lw3-assembly1_B  TM=1.007E+00  e=3.434E-28  Helicobacter felis
  3lwg-assembly1_B  TM=9.908E-01  e=4.275E-26  Helicobacter felis
  3lw3-assembly1_A  TM=1.002E+00  e=1.817E-22  Helicobacter felis
  3lwg-assembly1_A  TM=1.002E+00  e=2.586E-22  Helicobacter felis
  1ixl-assembly1_A  TM=9.545E-01  e=4.521E-11  Pyrococcus horikoshii

Organism: Helicobacter felis (NCBI:txid214)

CATH classification: 3.10.129.10

Secondary structure (DSSP, 8-state):
-TT--S-TT--GGGS-EEEEEETTEEEEEE---GGGEEETTEE-HHHHHHHHHHHHHHHH--TTEEEEEEEEEE-S---TT--EEEEEEEEEE-SSEEEEEEEEEETTEEEEEEEEEEEE-/--TTTSSTT--GGGG--S-TT--GGGS-EEEEEETTEEEEEE---GGGEEETTEE-HHHHHHHHHHHHHHHH--TTEEEEEEEEEE-S---TT--EEEEEEEEEE-SSEEEEEEEEEETTEEEEEEEEEEEE-----

Foldseek 3Di:
DVLQQPDPPDDCVQAWAWDDEDPLKTKTKDQDDPVQDPDQAAGDPCRVVRNLVVRQCRSLRDHQKDFPDKDKDQADGHHHGQIKMKMKGWPADPPQKTKIWIWIDRVNHTGMIMITIMGHD/DDVLVPDPDRPQCPLQQPPPPDDCVQAFAWDHEDPLKTKTKDQDDPVQAPDQAAGDPCRVVRNLLVRQCRSVRDNAKDWDDKDKDQQDGHGHRFIKMKMKGWDDDDPFKTKIWIFIDTVNHTRMIMIIIMTGDPDDD

Radius of gyration: 17.59 Å; Cα contacts (8 Å, |Δi|>4): 675; chains: 2; bounding box: 51×42×48 Å

InterPro domains:
  IPR029069 HotDog domain superfamily [SSF54637] (29-128)

Solvent-accessible surface area: 12316 Å² total; per-residue (Å²): 132,167,52,30,84,2,8,105,102,25,62,47,84,34,9,1,106,18,85,58,63,32,120,19,109,4,25,0,10,0,46,0,40,112,62,0,3,4,16,92,53,12,2,4,8,6,13,6,0,4,0,0,0,2,0,0,8,0,3,15,30,100,136,84,5,34,14,20,13,1,92,1,41,22,73,29,26,1,75,61,111,37,88,0,88,0,55,2,58,48,71,120,82,63,80,143,104,1,20,0,110,0,59,0,57,61,141,146,108,91,8,0,41,6,40,0,38,0,56,38,144,124,35,168,87,72,104,107,124,117,27,71,74,67,70,24,24,95,0,6,98,97,21,60,48,116,32,4,4,104,6,71,50,53,34,120,23,119,3,26,0,10,3,49,5,96,108,73,3,0,6,26,98,79,25,6,3,8,4,21,10,0,4,0,0,0,2,0,0,8,1,5,17,28,101,147,59,3,18,12,23,16,1,88,0,37,23,86,43,68,8,89,52,184,31,72,1,86,0,54,1,58,44,63,122,96,69,104,156,122,4,23,0,108,0,62,0,47,52,123,159,109,89,16,2,50,4,41,0,58,0,65,34,104,89,130,99,258

B-factor: mean 24.01, std 7.5, range [6.92, 51.87]